Protein AF-0000000072137523 (afdb_homodimer)

Secondary structure (DSSP, 8-state):
---HHHHHHHHH---HHHHTGGGGS-HHHHH-HHHHHHHHHHHHHHHHT-S-HHHHHHTTTS-HHHHHHHHHHHHHHHTTS--HHHHHH----HHHHHTTS---HHHHHHHHHHHHHHHHT-TTS-HHHHHHHHHHHHHHHHHHHHHHHHHTT-/---HHHHHHHHH---HHHHTGGGGS-HHHHH-HHHHHHHHHHHHHHHHT-S-HHHHHHTTTS-HHHHHHHHHHHHHHHTTS--HHHHHH----HHHHHTTS---HHHHHHHHHHHHHHHHT-TTS-HHHHHHHHHHHHHHHHHHHHHHHHHTT-

Nearest PDB structures (foldseek):
  4c0n-assembly1_A  TM=9.980E-01  e=1.528E-17  Arabidopsis thaliana
  2qrw-assembly7_J  TM=9.198E-01  e=1.183E-05  Mycobacterium tuberculosis
  1ngk-assembly1_B  TM=9.144E-01  e=2.677E-05  Mycobacterium tuberculosis
  4uur-assembly2_B  TM=8.836E-01  e=4.338E-04  Pseudoalteromonas haloplanktis
  2xyk-assembly1_A  TM=8.486E-01  e=9.815E-04  Agrobacterium tumefaciens

Radius of gyration: 19.52 Å; Cα contacts (8 Å, |Δi|>4): 370; chains: 2; bounding box: 42×56×41 Å

Structure (mmCIF, N/CA/C/O backbone):
data_AF-0000000072137523-model_v1
#
loop_
_entity.id
_entity.type
_entity.pdbx_description
1 polymer 'Uncharacterized protein'
#
loop_
_atom_site.group_PDB
_atom_site.id
_atom_site.type_symbol
_atom_site.label_atom_id
_atom_site.label_alt_id
_atom_site.label_comp_id
_atom_site.label_asym_id
_atom_site.label_entity_id
_atom_site.label_seq_id
_atom_site.pdbx_PDB_ins_code
_atom_site.Cartn_x
_atom_site.Cartn_y
_atom_site.Cartn_z
_atom_site.occupancy
_atom_site.B_iso_or_equiv
_atom_site.auth_seq_id
_atom_site.auth_comp_id
_atom_site.auth_asym_id
_atom_site.auth_atom_id
_atom_site.pdbx_PDB_model_num
ATOM 1 N N . MET A 1 1 ? 11.305 10.875 -13.984 1 39.25 1 MET A N 1
ATOM 2 C CA . MET A 1 1 ? 11.391 9.453 -13.688 1 39.25 1 MET A CA 1
ATOM 3 C C . MET A 1 1 ? 10.07 8.75 -14 1 39.25 1 MET A C 1
ATOM 5 O O . MET A 1 1 ? 9 9.25 -13.641 1 39.25 1 MET A O 1
ATOM 9 N N . GLN A 1 2 ? 10.07 7.922 -14.875 1 52.28 2 GLN A N 1
ATOM 10 C CA . GLN A 1 2 ? 8.859 7.293 -15.398 1 52.28 2 GLN A CA 1
ATOM 11 C C . GLN A 1 2 ? 8.055 6.645 -14.273 1 52.28 2 GLN A C 1
ATOM 13 O O . GLN A 1 2 ? 8.617 6.016 -13.375 1 52.28 2 GLN A O 1
ATOM 18 N N . ASN A 1 3 ? 6.738 6.949 -14.07 1 82.81 3 ASN A N 1
ATOM 19 C CA . ASN A 1 3 ? 5.609 6.609 -13.211 1 82.81 3 ASN A CA 1
ATOM 20 C C . ASN A 1 3 ? 5.418 5.102 -13.102 1 82.81 3 ASN A C 1
ATOM 22 O O . ASN A 1 3 ? 5.375 4.402 -14.117 1 82.81 3 ASN A O 1
ATOM 26 N N . LEU A 1 4 ? 6.117 4.453 -12.055 1 90.38 4 LEU A N 1
ATOM 27 C CA . LEU A 1 4 ? 5.953 3.031 -11.781 1 90.38 4 LEU A CA 1
ATOM 28 C C . LEU A 1 4 ? 4.648 2.508 -12.367 1 90.38 4 LEU A C 1
ATOM 30 O O . LEU A 1 4 ? 4.625 1.444 -12.992 1 90.38 4 LEU A O 1
ATOM 34 N N . GLN A 1 5 ? 3.711 3.328 -12.383 1 92.44 5 GLN A N 1
ATOM 35 C CA . GLN A 1 5 ? 2.391 2.947 -12.875 1 92.44 5 GLN A CA 1
ATOM 36 C C . GLN A 1 5 ? 2.381 2.854 -14.398 1 92.44 5 GLN A C 1
ATOM 38 O O . GLN A 1 5 ? 1.778 1.939 -14.969 1 92.44 5 GLN A O 1
ATOM 43 N N . GLN A 1 6 ? 2.975 3.773 -15.008 1 93.56 6 GLN A N 1
ATOM 44 C CA . GLN A 1 6 ? 3.029 3.783 -16.469 1 93.56 6 GLN A CA 1
ATOM 45 C C . GLN A 1 6 ? 3.834 2.602 -17 1 93.56 6 GLN A C 1
ATOM 47 O O . GLN A 1 6 ? 3.445 1.971 -17.984 1 93.56 6 GLN A O 1
ATOM 52 N N . LYS A 1 7 ? 4.914 2.279 -16.359 1 94.88 7 LYS A N 1
ATOM 53 C CA . LYS A 1 7 ? 5.727 1.127 -16.75 1 94.88 7 LYS A CA 1
ATOM 54 C C . LYS A 1 7 ? 4.953 -0.176 -16.562 1 94.88 7 LYS A C 1
ATOM 56 O O . LYS A 1 7 ? 5.008 -1.064 -17.406 1 94.88 7 LYS A O 1
ATOM 61 N N . ALA A 1 8 ? 4.305 -0.201 -15.438 1 96.94 8 ALA A N 1
ATOM 62 C CA . ALA A 1 8 ? 3.498 -1.387 -15.164 1 96.94 8 ALA A CA 1
ATOM 63 C C . ALA A 1 8 ? 2.461 -1.611 -16.266 1 96.94 8 ALA A C 1
ATOM 65 O O . ALA A 1 8 ? 2.271 -2.738 -16.719 1 96.94 8 ALA A O 1
ATOM 66 N N . SER A 1 9 ? 1.796 -0.53 -16.703 1 97.25 9 SER A N 1
ATOM 67 C CA . SER A 1 9 ? 0.802 -0.63 -17.766 1 97.25 9 SER A CA 1
ATOM 68 C C . SER A 1 9 ? 1.444 -1.046 -19.078 1 97.25 9 SER A C 1
ATOM 70 O O . SER A 1 9 ? 0.915 -1.903 -19.797 1 97.25 9 SER A O 1
ATOM 72 N N . GLU A 1 10 ? 2.545 -0.504 -19.344 1 97.25 10 GLU A N 1
ATOM 73 C CA . GLU A 1 10 ? 3.25 -0.796 -20.594 1 97.25 10 GLU A CA 1
ATOM 74 C C . GLU A 1 10 ? 3.703 -2.252 -20.641 1 97.25 10 GLU A C 1
ATOM 76 O O . GLU A 1 10 ? 3.457 -2.953 -21.625 1 97.25 10 GLU A O 1
ATOM 81 N N . TRP A 1 11 ? 4.238 -2.734 -19.641 1 97.81 11 TRP A N 1
ATOM 82 C CA . TRP A 1 11 ? 4.84 -4.062 -19.625 1 97.81 11 TRP A CA 1
ATOM 83 C C . TRP A 1 11 ? 3.768 -5.145 -19.5 1 97.81 11 TRP A C 1
ATOM 85 O O . TRP A 1 11 ? 3.918 -6.242 -20.047 1 97.81 11 TRP A O 1
ATOM 95 N N . SER A 1 12 ? 2.758 -4.82 -18.766 1 98.12 12 SER A N 1
ATOM 96 C CA . SER A 1 12 ? 1.705 -5.809 -18.562 1 98.12 12 SER A CA 1
ATOM 97 C C . SER A 1 12 ? 0.727 -5.828 -19.734 1 98.12 12 SER A C 1
ATOM 99 O O . SER A 1 12 ? -0.017 -6.797 -19.906 1 98.12 12 SER A O 1
ATOM 101 N N . GLY A 1 13 ? 0.592 -4.676 -20.422 1 97.94 13 GLY A N 1
ATOM 102 C CA . GLY A 1 13 ? -0.428 -4.5 -21.438 1 97.94 13 GLY A CA 1
ATOM 103 C C . GLY A 1 13 ? -1.803 -4.211 -20.859 1 97.94 13 GLY A C 1
ATOM 104 O O . GLY A 1 13 ? -2.807 -4.293 -21.578 1 97.94 13 GLY A O 1
ATOM 105 N N . ILE A 1 14 ? -1.885 -3.98 -19.594 1 98.12 14 ILE A N 1
ATOM 106 C CA . ILE A 1 14 ? -3.139 -3.695 -18.906 1 98.12 14 ILE A CA 1
ATOM 107 C C . ILE A 1 14 ? -3.201 -2.215 -18.547 1 98.12 14 ILE A C 1
ATOM 109 O O . ILE A 1 14 ? -2.336 -1.71 -17.828 1 98.12 14 ILE A O 1
ATOM 113 N N . ASN A 1 15 ? -4.188 -1.497 -19 1 96.19 15 ASN A N 1
ATOM 114 C CA . ASN A 1 15 ? -4.301 -0.104 -18.594 1 96.19 15 ASN A CA 1
ATOM 115 C C . ASN A 1 15 ? -4.773 0.012 -17.141 1 96.19 15 ASN A C 1
ATOM 117 O O . ASN A 1 15 ? -5.32 -0.942 -16.578 1 96.19 15 ASN A O 1
ATOM 121 N N . THR A 1 16 ? -4.598 1.108 -16.609 1 93.56 16 THR A N 1
ATOM 122 C CA . THR A 1 16 ? -4.848 1.316 -15.18 1 93.56 16 THR A CA 1
ATOM 123 C C . THR A 1 16 ? -6.316 1.064 -14.852 1 93.56 16 THR A C 1
ATOM 125 O O . THR A 1 16 ? -6.629 0.463 -13.82 1 93.56 16 THR A O 1
ATOM 128 N N . ASN A 1 17 ? -7.211 1.538 -15.68 1 95 17 ASN A N 1
ATOM 129 C CA . ASN A 1 17 ? -8.633 1.334 -15.43 1 95 17 ASN A CA 1
ATOM 130 C C . ASN A 1 17 ? -8.977 -0.148 -15.305 1 95 17 ASN A C 1
ATOM 132 O O . ASN A 1 17 ? -9.734 -0.546 -14.422 1 95 17 ASN A O 1
ATOM 136 N N . ASP A 1 18 ? -8.438 -0.931 -16.203 1 97.12 18 ASP A N 1
ATOM 137 C CA . ASP A 1 18 ? -8.688 -2.369 -16.172 1 97.12 18 ASP A CA 1
ATOM 138 C C . ASP A 1 18 ? -8.008 -3.01 -14.961 1 97.12 18 ASP A C 1
ATOM 140 O O . ASP A 1 18 ? -8.562 -3.914 -14.336 1 97.12 18 ASP A O 1
ATOM 144 N N . ALA A 1 19 ? -6.801 -2.559 -14.656 1 97.38 19 ALA A N 1
ATOM 145 C CA . ALA A 1 19 ? -6.051 -3.102 -13.523 1 97.38 19 ALA A CA 1
ATOM 146 C C . ALA A 1 19 ? -6.816 -2.916 -12.219 1 97.38 19 ALA A C 1
ATOM 148 O O . ALA A 1 19 ? -6.754 -3.771 -11.328 1 97.38 19 ALA A O 1
ATOM 149 N N . PHE A 1 20 ? -7.594 -1.839 -12.125 1 96.56 20 PHE A N 1
ATOM 150 C CA . PHE A 1 20 ? -8.219 -1.521 -10.852 1 96.56 20 PHE A CA 1
ATOM 151 C C . PHE A 1 20 ? -9.734 -1.661 -10.938 1 96.56 20 PHE A C 1
ATOM 153 O O . PHE A 1 20 ? -10.461 -1.143 -10.094 1 96.56 20 PHE A O 1
ATOM 160 N N . SER A 1 21 ? -10.172 -2.389 -11.984 1 96.62 21 SER A N 1
ATOM 161 C CA . SER A 1 21 ? -11.594 -2.703 -12.094 1 96.62 21 SER A CA 1
ATOM 162 C C . SER A 1 21 ? -12.062 -3.578 -10.938 1 96.62 21 SER A C 1
ATOM 164 O O . SER A 1 21 ? -13.266 -3.719 -10.703 1 96.62 21 SER A O 1
ATOM 166 N N . ILE A 1 22 ? -11.141 -4.195 -10.141 1 96 22 ILE A N 1
ATOM 167 C CA . ILE A 1 22 ? -11.461 -4.988 -8.953 1 96 22 ILE A CA 1
ATOM 168 C C . ILE A 1 22 ? -12.148 -4.109 -7.914 1 96 22 ILE A C 1
ATOM 170 O O . ILE A 1 22 ? -12.812 -4.613 -7.008 1 96 22 ILE A O 1
ATOM 174 N N . ASP A 1 23 ? -11.992 -2.828 -8.016 1 94.19 23 ASP A N 1
ATOM 175 C CA . ASP A 1 23 ? -12.555 -1.907 -7.031 1 94.19 23 ASP A CA 1
ATOM 176 C C . ASP A 1 23 ? -14.023 -1.607 -7.336 1 94.19 23 ASP A C 1
ATOM 178 O O . ASP A 1 23 ? -14.727 -1.034 -6.504 1 94.19 23 ASP A O 1
ATOM 182 N N . GLN A 1 24 ? -14.5 -1.978 -8.5 1 93.88 24 GLN A N 1
ATOM 183 C CA . GLN A 1 24 ? -15.867 -1.666 -8.914 1 93.88 24 GLN A CA 1
ATOM 184 C C . GLN A 1 24 ? -16.875 -2.572 -8.219 1 93.88 24 GLN A C 1
ATOM 186 O O . GLN A 1 24 ? -18.078 -2.273 -8.195 1 93.88 24 GLN A O 1
ATOM 191 N N . THR A 1 25 ? -16.422 -3.752 -7.773 1 94.31 25 THR A N 1
ATOM 192 C CA . THR A 1 25 ? -17.234 -4.711 -7.039 1 94.31 25 THR A CA 1
ATOM 193 C C . THR A 1 25 ? -16.5 -5.234 -5.816 1 94.31 25 THR A C 1
ATOM 195 O O . THR A 1 25 ? -15.281 -5.453 -5.867 1 94.31 25 THR A O 1
ATOM 198 N N . ASN A 1 26 ? -17.203 -5.398 -4.691 1 96.25 26 ASN A N 1
ATOM 199 C CA . ASN A 1 26 ? -16.594 -6.059 -3.535 1 96.25 26 ASN A CA 1
ATOM 200 C C . ASN A 1 26 ? -16.422 -7.555 -3.775 1 96.25 26 ASN A C 1
ATOM 202 O O . ASN A 1 26 ? -17.328 -8.344 -3.5 1 96.25 26 ASN A O 1
ATOM 206 N N . LEU A 1 27 ? -15.328 -7.957 -4.25 1 98.12 27 LEU A N 1
ATOM 207 C CA . LEU A 1 27 ? -15.078 -9.344 -4.633 1 98.12 27 LEU A CA 1
ATOM 208 C C . LEU A 1 27 ? -15.055 -10.25 -3.404 1 98.12 27 LEU A C 1
ATOM 210 O O . LEU A 1 27 ? -15.367 -11.438 -3.498 1 98.12 27 LEU A O 1
ATOM 214 N N . PHE A 1 28 ? -14.633 -9.625 -2.314 1 98.19 28 PHE A N 1
ATOM 215 C CA . PHE A 1 28 ? -14.68 -10.414 -1.089 1 98.19 28 PHE A CA 1
ATOM 216 C C . PHE A 1 28 ? -16.109 -10.859 -0.779 1 98.19 28 PHE A C 1
ATOM 218 O O . PHE A 1 28 ? -16.344 -12.016 -0.44 1 98.19 28 PHE A O 1
ATOM 225 N N . ASN A 1 29 ? -16.984 -9.914 -0.811 1 98.06 29 ASN A N 1
ATOM 226 C CA . ASN A 1 29 ? -18.375 -10.25 -0.564 1 98.06 29 ASN A CA 1
ATOM 227 C C . ASN A 1 29 ? -18.906 -11.25 -1.596 1 98.06 29 ASN A C 1
ATOM 229 O O . ASN A 1 29 ? -19.672 -12.156 -1.259 1 98.06 29 ASN A O 1
ATOM 233 N N . LYS A 1 30 ? -18.484 -11.109 -2.799 1 98.31 30 LYS A N 1
ATOM 234 C CA . LYS A 1 30 ? -18.984 -11.922 -3.904 1 98.31 30 LYS A CA 1
ATOM 235 C C . LYS A 1 30 ? -18.438 -13.352 -3.814 1 98.31 30 LYS A C 1
ATOM 237 O O . LYS A 1 30 ? -19.172 -14.312 -4.082 1 98.31 30 LYS A O 1
ATOM 242 N N . LEU A 1 31 ? -17.188 -13.516 -3.438 1 98.5 31 LEU A N 1
ATOM 243 C CA . LEU A 1 31 ? -16.5 -14.805 -3.576 1 98.5 31 LEU A CA 1
ATOM 244 C C . LEU A 1 31 ? -16.391 -15.5 -2.227 1 98.5 31 LEU A C 1
ATOM 246 O O . LEU A 1 31 ? -16.359 -16.734 -2.16 1 98.5 31 LEU A O 1
ATOM 250 N N . GLY A 1 32 ? -16.234 -14.734 -1.144 1 98.44 32 GLY A N 1
ATOM 251 C CA . GLY A 1 32 ? -16.125 -15.297 0.194 1 98.44 32 GLY A CA 1
ATOM 252 C C . GLY A 1 32 ? -14.695 -15.609 0.589 1 98.44 32 GLY A C 1
ATOM 253 O O . GLY A 1 32 ? -13.859 -15.898 -0.268 1 98.44 32 GLY A O 1
ATOM 254 N N . LEU A 1 33 ? -14.469 -15.648 1.895 1 98.62 33 LEU A N 1
ATOM 255 C CA . LEU A 1 33 ? -13.141 -15.836 2.473 1 98.62 33 LEU A CA 1
ATOM 256 C C . LEU A 1 33 ? -12.523 -17.141 1.995 1 98.62 33 LEU A C 1
ATOM 258 O O . LEU A 1 33 ? -11.352 -17.172 1.604 1 98.62 33 LEU A O 1
ATOM 262 N N . GLN A 1 34 ? -13.234 -18.203 2.033 1 98.81 34 GLN A N 1
ATOM 263 C CA . GLN A 1 34 ? -12.711 -19.531 1.713 1 98.81 34 GLN A CA 1
ATOM 264 C C . GLN A 1 34 ? -12.172 -19.578 0.286 1 98.81 34 GLN A C 1
ATOM 266 O O . GLN A 1 34 ? -11.188 -20.266 0.012 1 98.81 34 GLN A O 1
ATOM 271 N N . THR A 1 35 ? -12.789 -18.844 -0.633 1 98.88 35 THR A N 1
ATOM 272 C CA . THR A 1 35 ? -12.336 -18.812 -2.02 1 98.88 35 THR A CA 1
ATOM 273 C C . THR A 1 35 ? -10.93 -18.219 -2.115 1 98.88 35 THR A C 1
ATOM 275 O O . THR A 1 35 ? -10.094 -18.719 -2.863 1 98.88 35 THR A O 1
ATOM 278 N N . PHE A 1 36 ? -10.672 -17.203 -1.36 1 98.88 36 PHE A N 1
ATOM 279 C CA . PHE A 1 36 ? -9.352 -16.578 -1.365 1 98.88 36 PHE A CA 1
ATOM 280 C C . PHE A 1 36 ? -8.312 -17.516 -0.756 1 98.88 36 PHE A C 1
ATOM 282 O O . PHE A 1 36 ? -7.176 -17.578 -1.23 1 98.88 36 PHE A O 1
ATOM 289 N N . ILE A 1 37 ? -8.688 -18.203 0.288 1 98.88 37 ILE A N 1
ATOM 290 C CA . ILE A 1 37 ? -7.797 -19.188 0.901 1 98.88 37 ILE A CA 1
ATOM 291 C C . ILE A 1 37 ? -7.465 -20.281 -0.106 1 98.88 37 ILE A C 1
ATOM 293 O O . ILE A 1 37 ? -6.297 -20.625 -0.292 1 98.88 37 ILE A O 1
ATOM 297 N N . ASN A 1 38 ? -8.484 -20.766 -0.781 1 98.88 38 ASN A N 1
ATOM 298 C CA . ASN A 1 38 ? -8.281 -21.812 -1.769 1 98.88 38 ASN A CA 1
ATOM 299 C C . ASN A 1 38 ? -7.383 -21.344 -2.912 1 98.88 38 ASN A C 1
ATOM 301 O O . ASN A 1 38 ? -6.492 -22.078 -3.346 1 98.88 38 ASN A O 1
ATOM 305 N N . LEU A 1 39 ? -7.637 -20.172 -3.402 1 98.94 39 LEU A N 1
ATOM 306 C CA . LEU A 1 39 ? -6.836 -19.625 -4.496 1 98.94 39 LEU A CA 1
ATOM 307 C C . LEU A 1 39 ? -5.371 -19.531 -4.098 1 98.94 39 LEU A C 1
ATOM 309 O O . LEU A 1 39 ? -4.488 -19.984 -4.832 1 98.94 39 LEU A O 1
ATOM 313 N N . SER A 1 40 ? -5.129 -18.938 -2.953 1 98.94 40 SER A N 1
ATOM 314 C CA . SER A 1 40 ? -3.758 -18.75 -2.488 1 98.94 40 SER A CA 1
ATOM 315 C C . SER A 1 40 ? -3.072 -20.078 -2.223 1 98.94 40 SER A C 1
ATOM 317 O O . SER A 1 40 ? -1.892 -20.25 -2.531 1 98.94 40 SER A O 1
ATOM 319 N N . THR A 1 41 ? -3.793 -21.016 -1.672 1 98.88 41 THR A N 1
ATOM 320 C CA . THR A 1 41 ? -3.252 -22.344 -1.43 1 98.88 41 THR A CA 1
ATOM 321 C C . THR A 1 41 ? -2.881 -23.031 -2.744 1 98.88 41 THR A C 1
ATOM 323 O O . THR A 1 41 ? -1.788 -23.578 -2.875 1 98.88 41 THR A O 1
ATOM 326 N N . ASN A 1 42 ? -3.828 -22.953 -3.682 1 98.81 42 ASN A N 1
ATOM 327 C CA . ASN A 1 42 ? -3.566 -23.531 -4.996 1 98.81 42 ASN A CA 1
ATOM 328 C C . ASN A 1 42 ? -2.338 -22.906 -5.648 1 98.81 42 ASN A C 1
ATOM 330 O O . ASN A 1 42 ? -1.493 -23.609 -6.199 1 98.81 42 ASN A O 1
ATOM 334 N N . PHE A 1 43 ? -2.266 -21.641 -5.582 1 98.94 43 PHE A N 1
ATOM 335 C CA . PHE A 1 43 ? -1.143 -20.906 -6.148 1 98.94 43 PHE A CA 1
ATOM 336 C C . PHE A 1 43 ? 0.172 -21.359 -5.523 1 98.94 43 PHE A C 1
ATOM 338 O O . PHE A 1 43 ? 1.113 -21.719 -6.238 1 98.94 43 PHE A O 1
ATOM 345 N N . TYR A 1 44 ? 0.228 -21.453 -4.203 1 98.75 44 TYR A N 1
ATOM 346 C CA . TYR A 1 44 ? 1.507 -21.703 -3.553 1 98.75 44 TYR A CA 1
ATOM 347 C C . TYR A 1 44 ? 1.863 -23.188 -3.623 1 98.75 44 TYR A C 1
ATOM 349 O O . TYR A 1 44 ? 3.039 -23.562 -3.562 1 98.75 44 TYR A O 1
ATOM 357 N N . ASN A 1 45 ? 0.875 -24.062 -3.758 1 98.69 45 ASN A N 1
ATOM 358 C CA . ASN A 1 45 ? 1.199 -25.453 -4.098 1 98.69 45 ASN A CA 1
ATOM 359 C C . ASN A 1 45 ? 2.008 -25.531 -5.391 1 98.69 45 ASN A C 1
ATOM 361 O O . ASN A 1 45 ? 2.998 -26.266 -5.461 1 98.69 45 ASN A O 1
ATOM 365 N N . ARG A 1 46 ? 1.622 -24.766 -6.352 1 98.56 46 ARG A N 1
ATOM 366 C CA . ARG A 1 46 ? 2.311 -24.734 -7.637 1 98.56 46 ARG A CA 1
ATOM 367 C C . ARG A 1 46 ? 3.688 -24.094 -7.516 1 98.56 46 ARG A C 1
ATOM 369 O O . ARG A 1 46 ? 4.656 -24.578 -8.109 1 98.56 46 ARG A O 1
ATOM 376 N N . VAL A 1 47 ? 3.787 -23.031 -6.746 1 98.5 47 VAL A N 1
ATOM 377 C CA . VAL A 1 47 ? 5.039 -22.312 -6.555 1 98.5 47 VAL A CA 1
ATOM 378 C C . VAL A 1 47 ? 6.074 -23.234 -5.902 1 98.5 47 VAL A C 1
ATOM 380 O O . VAL A 1 47 ? 7.195 -23.359 -6.398 1 98.5 47 VAL A O 1
ATOM 383 N N . TYR A 1 48 ? 5.695 -23.906 -4.879 1 97.88 48 TYR A N 1
ATOM 384 C CA . TYR A 1 48 ? 6.637 -24.703 -4.113 1 97.88 48 TYR A CA 1
ATOM 385 C C . TYR A 1 48 ? 6.918 -26.031 -4.816 1 97.88 48 TYR A C 1
ATOM 387 O O . TYR A 1 48 ? 7.895 -26.719 -4.496 1 97.88 48 TYR A O 1
ATOM 395 N N . ASP A 1 49 ? 6.105 -26.375 -5.836 1 97.62 49 ASP A N 1
ATOM 396 C CA . ASP A 1 49 ? 6.312 -27.594 -6.613 1 97.62 49 ASP A CA 1
ATOM 397 C C . ASP A 1 49 ? 6.918 -27.281 -7.977 1 97.62 49 ASP A C 1
ATOM 399 O O . ASP A 1 49 ? 7.066 -28.172 -8.82 1 97.62 49 ASP A O 1
ATOM 403 N N . ASP A 1 50 ? 7.195 -26.047 -8.195 1 98.19 50 ASP A N 1
ATOM 404 C CA . ASP A 1 50 ? 7.664 -25.641 -9.516 1 98.19 50 ASP A CA 1
ATOM 405 C C . ASP A 1 50 ? 8.945 -26.391 -9.898 1 98.19 50 ASP A C 1
ATOM 407 O O . ASP A 1 50 ? 9.82 -26.594 -9.055 1 98.19 50 ASP A O 1
ATOM 411 N N . GLU A 1 51 ? 9.094 -26.703 -11.18 1 97.44 51 GLU A N 1
ATOM 412 C CA . GLU A 1 51 ? 10.25 -27.453 -11.672 1 97.44 51 GLU A CA 1
ATOM 413 C C . GLU A 1 51 ? 11.477 -26.547 -11.805 1 97.44 51 GLU A C 1
ATOM 415 O O . GLU A 1 51 ? 12.609 -27.031 -11.852 1 97.44 51 GLU A O 1
ATOM 420 N N . GLU A 1 52 ? 11.141 -25.281 -11.906 1 97.94 52 GLU A N 1
ATOM 421 C CA . GLU A 1 52 ? 12.242 -24.328 -12.047 1 97.94 52 GLU A CA 1
ATOM 422 C C . GLU A 1 52 ? 12.836 -23.969 -10.688 1 97.94 52 GLU A C 1
ATOM 424 O O . GLU A 1 52 ? 12.25 -23.172 -9.945 1 97.94 52 GLU A O 1
ATOM 429 N N . GLU A 1 53 ? 14.078 -24.422 -10.461 1 97.06 53 GLU A N 1
ATOM 430 C CA . GLU A 1 53 ? 14.727 -24.219 -9.164 1 97.06 53 GLU A CA 1
ATOM 431 C C . GLU A 1 53 ? 14.953 -22.734 -8.875 1 97.06 53 GLU A C 1
ATOM 433 O O . GLU A 1 53 ? 14.805 -22.297 -7.734 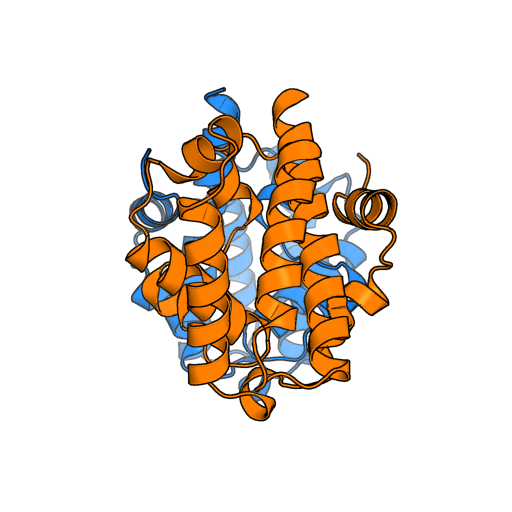1 97.06 53 GLU A O 1
ATOM 438 N N . TRP A 1 54 ? 15.359 -22.031 -9.953 1 97.44 54 TRP A N 1
ATOM 439 C CA . TRP A 1 54 ? 15.609 -20.594 -9.773 1 97.44 54 TRP A CA 1
ATOM 440 C C . TRP A 1 54 ? 14.367 -19.891 -9.25 1 97.44 54 TRP A C 1
ATOM 442 O O . TRP A 1 54 ? 14.469 -18.953 -8.445 1 97.44 54 TRP A O 1
ATOM 452 N N . PHE A 1 55 ? 13.25 -20.266 -9.617 1 98.19 55 PHE A N 1
ATOM 453 C CA . PHE A 1 55 ? 12.008 -19.641 -9.188 1 98.19 55 PHE A CA 1
ATOM 454 C C . PHE A 1 55 ? 11.648 -20.062 -7.77 1 98.19 55 PHE A C 1
ATOM 456 O O . PHE A 1 55 ? 11.289 -19.234 -6.938 1 98.19 55 PHE A O 1
ATOM 463 N N . ARG A 1 56 ? 11.734 -21.375 -7.434 1 97.38 56 ARG A N 1
ATOM 464 C CA . ARG A 1 56 ? 11.445 -21.875 -6.094 1 97.38 56 ARG A CA 1
ATOM 465 C C . ARG A 1 56 ? 12.352 -21.203 -5.059 1 97.38 56 ARG A C 1
ATOM 467 O O . ARG A 1 56 ? 11.93 -20.969 -3.924 1 97.38 56 ARG A O 1
ATOM 474 N N . SER A 1 57 ? 13.539 -20.906 -5.473 1 96.94 57 SER A N 1
ATOM 475 C CA . SER A 1 57 ? 14.539 -20.359 -4.555 1 96.94 57 SER A CA 1
ATOM 476 C C . SER A 1 57 ? 14.133 -18.984 -4.047 1 96.94 57 SER A C 1
ATOM 478 O O . SER A 1 57 ? 14.531 -18.578 -2.953 1 96.94 57 SER A O 1
ATOM 480 N N . ILE A 1 58 ? 13.344 -18.234 -4.832 1 96.69 58 ILE A N 1
ATOM 481 C CA . ILE A 1 58 ? 12.852 -16.922 -4.414 1 96.69 58 ILE A CA 1
ATOM 482 C C . ILE A 1 58 ? 12.008 -17.078 -3.148 1 96.69 58 ILE A C 1
ATOM 484 O O . ILE A 1 58 ? 12.008 -16.188 -2.291 1 96.69 58 ILE A O 1
ATOM 488 N N . PHE A 1 59 ? 11.391 -18.219 -2.975 1 96.69 59 PHE A N 1
ATOM 489 C CA . PHE A 1 59 ? 10.43 -18.438 -1.898 1 96.69 59 PHE A CA 1
ATOM 490 C C . PHE A 1 59 ? 11.023 -19.344 -0.816 1 96.69 59 PHE A C 1
ATOM 492 O O . PHE A 1 59 ? 10.352 -19.672 0.157 1 96.69 59 PHE A O 1
ATOM 499 N N . ALA A 1 60 ? 12.266 -19.719 -0.915 1 93.12 60 ALA A N 1
ATOM 500 C CA . ALA A 1 60 ? 12.898 -20.734 -0.088 1 93.12 60 ALA A CA 1
ATOM 501 C C . ALA A 1 60 ? 12.984 -20.297 1.369 1 93.12 60 ALA A C 1
ATOM 503 O O . ALA A 1 60 ? 12.93 -21.125 2.283 1 93.12 60 ALA A O 1
ATOM 504 N N . SER A 1 61 ? 13.047 -19.031 1.59 1 90.75 61 SER A N 1
ATOM 505 C CA . SER A 1 61 ? 13.227 -18.531 2.949 1 90.75 61 SER A CA 1
ATOM 506 C C . SER A 1 61 ? 11.883 -18.328 3.643 1 90.75 61 SER A C 1
ATOM 508 O O . SER A 1 61 ? 11.836 -18 4.828 1 90.75 61 SER A O 1
ATOM 510 N N . SER A 1 62 ? 10.812 -18.562 2.943 1 92.12 62 SER A N 1
ATOM 511 C CA . SER A 1 62 ? 9.484 -18.375 3.508 1 92.12 62 SER A CA 1
ATOM 512 C C . SER A 1 62 ? 8.805 -19.703 3.805 1 92.12 62 SER A C 1
ATOM 514 O O . SER A 1 62 ? 8.891 -20.641 3.006 1 92.12 62 SER A O 1
ATOM 516 N N . GLU A 1 63 ? 8.164 -19.734 4.961 1 96.12 63 GLU A N 1
ATOM 517 C CA . GLU A 1 63 ? 7.297 -20.875 5.234 1 96.12 63 GLU A CA 1
ATOM 518 C C . GLU A 1 63 ? 6.039 -20.828 4.371 1 96.12 63 GLU A C 1
ATOM 520 O O . GLU A 1 63 ? 5.355 -19.812 4.305 1 96.12 63 GLU A O 1
ATOM 525 N N . LYS A 1 64 ? 5.695 -21.922 3.754 1 97.88 64 LYS A N 1
ATOM 526 C CA . LYS A 1 64 ? 4.609 -21.984 2.781 1 97.88 64 LYS A CA 1
ATOM 527 C C . LYS A 1 64 ? 3.291 -21.531 3.396 1 97.88 64 LYS A C 1
ATOM 529 O O . LYS A 1 64 ? 2.57 -20.719 2.799 1 97.88 64 LYS A O 1
ATOM 534 N N . GLU A 1 65 ? 2.969 -22 4.617 1 98.12 65 GLU A N 1
ATOM 535 C CA . GLU A 1 65 ? 1.706 -21.656 5.262 1 98.12 65 GLU A CA 1
ATOM 536 C C . GLU A 1 65 ? 1.624 -20.156 5.535 1 98.12 65 GLU A C 1
ATOM 538 O O . GLU A 1 65 ? 0.555 -19.547 5.414 1 98.12 65 GLU A O 1
ATOM 543 N N . ASN A 1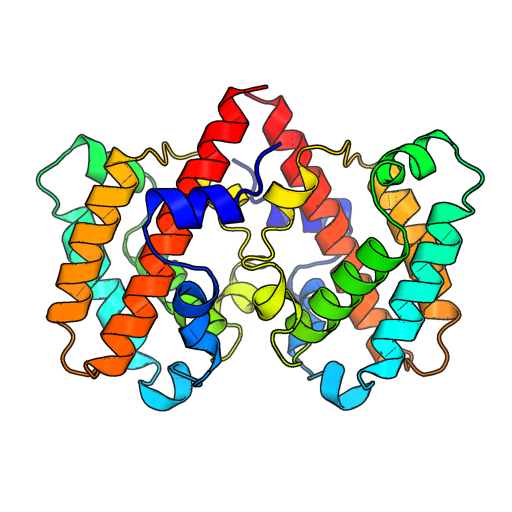 66 ? 2.762 -19.562 5.906 1 97.56 66 ASN A N 1
ATOM 544 C CA . ASN A 1 66 ? 2.797 -18.125 6.105 1 97.56 66 ASN A CA 1
ATOM 545 C C . ASN A 1 66 ? 2.588 -17.375 4.793 1 97.56 66 ASN A C 1
ATOM 547 O O . ASN A 1 66 ? 1.888 -16.359 4.754 1 97.56 66 ASN A O 1
ATOM 551 N N . ALA A 1 67 ? 3.227 -17.875 3.74 1 97.75 67 ALA A N 1
ATOM 552 C CA . ALA A 1 67 ? 3.074 -17.25 2.43 1 97.75 67 ALA A CA 1
ATOM 553 C C . ALA A 1 67 ? 1.62 -17.281 1.968 1 97.75 67 ALA A C 1
ATOM 555 O O . ALA A 1 67 ? 1.101 -16.297 1.441 1 97.75 67 ALA A O 1
ATOM 556 N N . ILE A 1 68 ? 0.982 -18.391 2.191 1 98.75 68 ILE A N 1
ATOM 557 C CA . ILE A 1 68 ? -0.425 -18.562 1.844 1 98.75 68 ILE A CA 1
ATOM 558 C C . ILE A 1 68 ? -1.272 -17.562 2.627 1 98.75 68 ILE A C 1
ATOM 560 O O . ILE A 1 68 ? -2.094 -16.844 2.047 1 98.75 68 ILE A O 1
ATOM 564 N N . GLN A 1 69 ? -1.058 -17.484 3.908 1 98.62 69 GLN A N 1
ATOM 565 C CA . GLN A 1 69 ? -1.828 -16.594 4.762 1 98.62 69 GLN A CA 1
ATOM 566 C C . GLN A 1 69 ? -1.601 -15.133 4.371 1 98.62 69 GLN A C 1
ATOM 568 O O . GLN A 1 69 ? -2.551 -14.352 4.277 1 98.62 69 GLN A O 1
ATOM 573 N N . ASN A 1 70 ? -0.306 -14.773 4.168 1 98.06 70 ASN A N 1
ATOM 574 C CA . ASN A 1 70 ? 0.004 -13.414 3.734 1 98.06 70 ASN A CA 1
ATOM 575 C C . ASN A 1 70 ? -0.77 -13.039 2.475 1 98.06 70 ASN A C 1
ATOM 577 O O . ASN A 1 70 ? -1.356 -11.961 2.4 1 98.06 70 ASN A O 1
ATOM 581 N N . GLN A 1 71 ? -0.795 -13.922 1.561 1 98.69 71 GLN A N 1
ATOM 582 C CA . GLN A 1 71 ? -1.394 -13.602 0.269 1 98.69 71 GLN A CA 1
ATOM 583 C C . GLN A 1 71 ? -2.912 -13.492 0.376 1 98.69 71 GLN A C 1
ATOM 585 O O . GLN A 1 71 ? -3.508 -12.523 -0.093 1 98.69 71 GLN A O 1
ATOM 590 N N . TYR A 1 72 ? -3.611 -14.477 0.986 1 98.88 72 TYR A N 1
ATOM 591 C CA . TYR A 1 72 ? -5.066 -14.398 0.968 1 98.88 72 TYR A CA 1
ATOM 592 C C . TYR A 1 72 ? -5.562 -13.25 1.84 1 98.88 72 TYR A C 1
ATOM 594 O O . TYR A 1 72 ? -6.594 -12.641 1.549 1 98.88 72 TYR A O 1
ATOM 602 N N . GLU A 1 73 ? -4.816 -12.922 2.914 1 98.56 73 GLU A N 1
ATOM 603 C CA . GLU A 1 73 ? -5.219 -11.781 3.729 1 98.56 73 GLU A CA 1
ATOM 604 C C . GLU A 1 73 ? -5.07 -10.469 2.957 1 98.56 73 GLU A C 1
ATOM 606 O O . GLU A 1 73 ? -5.898 -9.562 3.09 1 98.56 73 GLU A O 1
ATOM 611 N N . PHE A 1 74 ? -3.98 -10.383 2.189 1 98.56 74 PHE A N 1
ATOM 612 C CA . PHE A 1 74 ? -3.818 -9.203 1.34 1 98.56 74 PHE A CA 1
ATOM 613 C C . PHE A 1 74 ? -4.934 -9.133 0.303 1 98.56 74 PHE A C 1
ATOM 615 O O . PHE A 1 74 ? -5.504 -8.062 0.078 1 98.56 74 PHE A O 1
ATOM 622 N N . PHE A 1 75 ? -5.191 -10.266 -0.327 1 98.75 75 PHE A N 1
ATOM 623 C CA . PHE A 1 75 ? -6.238 -10.289 -1.344 1 98.75 75 PHE A CA 1
ATOM 624 C C . PHE A 1 75 ? -7.578 -9.883 -0.75 1 98.75 75 PHE A C 1
ATOM 626 O O . PHE A 1 75 ? -8.289 -9.055 -1.329 1 98.75 75 PHE A O 1
ATOM 633 N N . VAL A 1 76 ? -7.938 -10.438 0.386 1 98.31 76 VAL A N 1
ATOM 634 C CA . VAL A 1 76 ? -9.195 -10.133 1.068 1 98.31 76 VAL A CA 1
ATOM 635 C C . VAL A 1 76 ? -9.281 -8.633 1.337 1 98.31 76 VAL A C 1
ATOM 637 O O . VAL A 1 76 ? -10.266 -7.988 0.977 1 98.31 76 VAL A O 1
ATOM 640 N N . GLN A 1 77 ? -8.25 -8.117 1.871 1 96.31 77 GLN A N 1
ATOM 641 C CA . GLN A 1 77 ? -8.211 -6.695 2.207 1 96.31 77 GLN A CA 1
ATOM 642 C C . GLN A 1 77 ? -8.273 -5.832 0.95 1 96.31 77 GLN A C 1
ATOM 644 O O . GLN A 1 77 ? -9.039 -4.867 0.889 1 96.31 77 GLN A O 1
ATOM 649 N N . ARG A 1 78 ? -7.559 -6.172 -0.041 1 96.75 78 ARG A N 1
ATOM 650 C CA . ARG A 1 78 ? -7.449 -5.383 -1.264 1 96.75 78 ARG A CA 1
ATOM 651 C C . ARG A 1 78 ? -8.75 -5.406 -2.051 1 96.75 78 ARG A C 1
ATOM 653 O O . ARG A 1 78 ? -9.094 -4.43 -2.727 1 96.75 78 ARG A O 1
ATOM 660 N N . MET A 1 79 ? -9.5 -6.43 -1.907 1 97.19 79 MET A N 1
ATOM 661 C CA . MET A 1 79 ? -10.641 -6.625 -2.799 1 97.19 79 MET A CA 1
ATOM 662 C C . MET A 1 79 ? -11.953 -6.457 -2.043 1 97.19 79 MET A C 1
ATOM 664 O O . MET A 1 79 ? -12.969 -7.039 -2.424 1 97.19 79 MET A O 1
ATOM 668 N N . GLY A 1 80 ? -11.891 -5.676 -0.972 1 94.19 80 GLY A N 1
ATOM 669 C CA . GLY A 1 80 ? -13.117 -5.145 -0.394 1 94.19 80 GLY A CA 1
ATOM 670 C C . GLY A 1 80 ? -13.445 -5.75 0.957 1 94.19 80 GLY A C 1
ATOM 671 O O . GLY A 1 80 ? -14.43 -5.359 1.594 1 94.19 80 GLY A O 1
ATOM 672 N N . GLY A 1 81 ? -12.609 -6.73 1.433 1 95.56 81 GLY A N 1
ATOM 673 C CA . GLY A 1 81 ? -12.859 -7.371 2.715 1 95.56 81 GLY A CA 1
ATOM 674 C C . GLY A 1 81 ? -12.242 -6.629 3.883 1 95.56 81 GLY A C 1
ATOM 675 O O . GLY A 1 81 ? -11.773 -5.5 3.729 1 95.56 81 GLY A O 1
ATOM 676 N N . PRO A 1 82 ? -12.336 -7.266 5.09 1 94.75 82 PRO A N 1
ATOM 677 C CA . PRO A 1 82 ? -11.703 -6.684 6.277 1 94.75 82 PRO A CA 1
ATOM 678 C C . PRO A 1 82 ? -10.18 -6.59 6.148 1 94.75 82 PRO A C 1
ATOM 680 O O . PRO A 1 82 ? -9.578 -7.324 5.359 1 94.75 82 PRO A O 1
ATOM 683 N N . PRO A 1 83 ? -9.609 -5.688 6.859 1 94.62 83 PRO A N 1
ATOM 684 C CA . PRO A 1 83 ? -8.172 -5.461 6.746 1 94.62 83 PRO A CA 1
ATOM 685 C C . PRO A 1 83 ? -7.348 -6.508 7.492 1 94.62 83 PRO A C 1
ATOM 687 O O . PRO A 1 83 ? -6.535 -6.164 8.359 1 94.62 83 PRO A O 1
ATOM 690 N N . LEU A 1 84 ? -7.457 -7.73 7.105 1 95.94 84 LEU A N 1
ATOM 691 C CA . LEU A 1 84 ? -6.82 -8.852 7.793 1 95.94 84 LEU A CA 1
ATOM 692 C C . LEU A 1 84 ? -5.301 -8.734 7.727 1 95.94 84 LEU A C 1
ATOM 694 O O . LEU A 1 84 ? -4.609 -9.031 8.703 1 95.94 84 LEU A O 1
ATOM 698 N N . PHE A 1 85 ? -4.77 -8.32 6.605 1 96.81 85 PHE A N 1
ATOM 699 C CA . PHE A 1 85 ? -3.322 -8.227 6.434 1 96.81 85 PHE A CA 1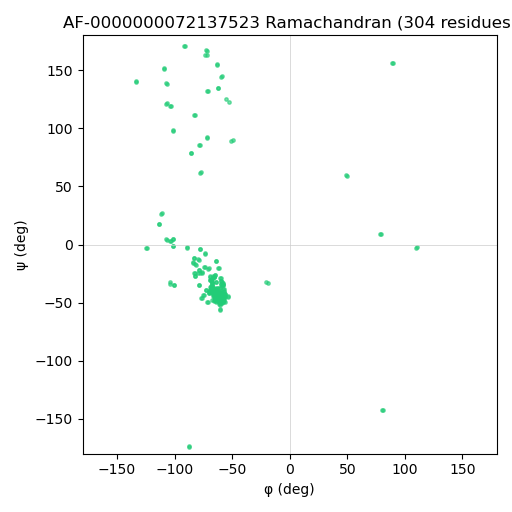
ATOM 700 C C . PHE A 1 85 ? -2.734 -7.16 7.344 1 96.81 85 PHE A C 1
ATOM 702 O O . PHE A 1 85 ? -1.806 -7.43 8.109 1 96.81 85 PHE A O 1
ATOM 709 N N . SER A 1 86 ? -3.365 -6.031 7.301 1 93.38 86 SER A N 1
ATOM 710 C CA . SER A 1 86 ? -2.855 -4.898 8.07 1 93.38 86 SER A CA 1
ATOM 711 C C . SER A 1 86 ? -2.975 -5.148 9.57 1 93.38 86 SER A C 1
ATOM 713 O O . SER A 1 86 ? -2.129 -4.703 10.352 1 93.38 86 SER A O 1
ATOM 715 N N . GLN A 1 87 ? -4.004 -5.855 9.984 1 91.38 87 GLN A N 1
ATOM 716 C CA . GLN A 1 87 ? -4.188 -6.184 11.398 1 91.38 87 GLN A CA 1
ATOM 717 C C . GLN A 1 87 ? -3.062 -7.078 11.906 1 91.38 87 GLN A C 1
ATOM 719 O O . GLN A 1 87 ? -2.623 -6.941 13.047 1 91.38 87 GLN A O 1
ATOM 724 N N . ARG A 1 88 ? -2.578 -7.871 11.039 1 93.12 88 ARG A N 1
ATOM 725 C CA . ARG A 1 88 ? -1.581 -8.836 11.477 1 93.12 88 ARG A CA 1
ATOM 726 C C . ARG A 1 88 ? -0.172 -8.375 11.125 1 93.12 88 ARG A C 1
ATOM 728 O O . ARG A 1 88 ? 0.763 -8.562 11.906 1 93.12 88 ARG A O 1
ATOM 735 N N . ARG A 1 89 ? 0.005 -7.688 9.969 1 93.38 89 ARG A N 1
ATOM 736 C CA . ARG A 1 89 ? 1.349 -7.461 9.445 1 93.38 89 ARG A CA 1
ATOM 737 C C . ARG A 1 89 ? 1.613 -5.973 9.234 1 93.38 89 ARG A C 1
ATOM 739 O O . ARG A 1 89 ? 2.719 -5.582 8.859 1 93.38 89 ARG A O 1
ATOM 746 N N . GLY A 1 90 ? 0.62 -5.145 9.477 1 92.5 90 GLY A N 1
ATOM 747 C CA . GLY A 1 90 ? 0.807 -3.717 9.273 1 92.5 90 GLY A CA 1
ATOM 748 C C . GLY A 1 90 ? 0.675 -3.295 7.824 1 92.5 90 GLY A C 1
ATOM 749 O O . GLY A 1 90 ? -0.184 -3.805 7.098 1 92.5 90 GLY A O 1
ATOM 750 N N . HIS A 1 91 ? 1.496 -2.336 7.367 1 94.19 91 HIS A N 1
ATOM 751 C CA . HIS A 1 91 ? 1.412 -1.794 6.016 1 94.19 91 HIS A CA 1
ATOM 752 C C . HIS A 1 91 ? 1.675 -2.873 4.973 1 94.19 91 HIS A C 1
ATOM 754 O O . HIS A 1 91 ? 2.645 -3.627 5.082 1 94.19 91 HIS A O 1
ATOM 760 N N . PRO A 1 92 ? 0.857 -2.92 3.936 1 94.38 92 PRO A N 1
ATOM 761 C CA . PRO A 1 92 ? 1.142 -3.873 2.861 1 94.38 92 PRO A CA 1
ATOM 762 C C . PRO A 1 92 ? 2.498 -3.631 2.201 1 94.38 92 PRO A C 1
ATOM 764 O O . PRO A 1 92 ? 3.311 -4.551 2.096 1 94.38 92 PRO A O 1
ATOM 767 N N . ALA A 1 93 ? 2.725 -2.385 1.694 1 93.81 93 ALA A N 1
ATOM 768 C CA . ALA A 1 93 ? 4.043 -1.952 1.24 1 93.81 93 ALA A CA 1
ATOM 769 C C . ALA A 1 93 ? 4.668 -2.984 0.304 1 93.81 93 ALA A C 1
ATOM 771 O O . ALA A 1 93 ? 5.801 -3.42 0.518 1 93.81 93 ALA A O 1
ATOM 772 N N . LEU A 1 94 ? 4.023 -3.297 -0.824 1 95.62 94 LEU A N 1
ATOM 773 C CA . LEU A 1 94 ? 4.43 -4.375 -1.719 1 95.62 94 LEU A CA 1
ATOM 774 C C . LEU A 1 94 ? 5.852 -4.16 -2.221 1 95.62 94 LEU A C 1
ATOM 776 O O . LEU A 1 94 ? 6.684 -5.07 -2.152 1 95.62 94 LEU A O 1
ATOM 780 N N . ILE A 1 95 ? 6.164 -2.971 -2.6 1 92.31 95 ILE A N 1
ATOM 781 C CA . ILE A 1 95 ? 7.5 -2.715 -3.125 1 92.31 95 ILE A CA 1
ATOM 782 C C . ILE A 1 95 ? 8.539 -2.953 -2.031 1 92.31 95 ILE A C 1
ATOM 784 O O . ILE A 1 95 ? 9.539 -3.643 -2.254 1 92.31 95 ILE A O 1
ATOM 788 N N . GLY A 1 96 ? 8.328 -2.389 -0.839 1 91 96 GLY A N 1
ATOM 789 C CA . GLY A 1 96 ? 9.258 -2.566 0.264 1 91 96 GLY A CA 1
ATOM 790 C C . GLY A 1 96 ? 9.438 -4.016 0.67 1 91 96 GLY A C 1
ATOM 791 O O . GLY A 1 96 ? 10.555 -4.465 0.931 1 91 96 GLY A O 1
ATOM 792 N N . ARG A 1 97 ? 8.352 -4.789 0.719 1 93.12 97 ARG A N 1
ATOM 793 C CA . ARG A 1 97 ? 8.375 -6.172 1.177 1 93.12 97 ARG A CA 1
ATOM 794 C C . ARG A 1 97 ? 9.008 -7.082 0.127 1 93.12 97 ARG A C 1
ATOM 796 O O . ARG A 1 97 ? 9.461 -8.188 0.446 1 93.12 97 ARG A O 1
ATOM 803 N N . HIS A 1 98 ? 9.078 -6.66 -1.139 1 94.19 98 HIS A N 1
ATOM 804 C CA . HIS A 1 98 ? 9.641 -7.5 -2.188 1 94.19 98 HIS A CA 1
ATOM 805 C C . HIS A 1 98 ? 11.07 -7.074 -2.525 1 94.19 98 HIS A C 1
ATOM 807 O O . HIS A 1 98 ? 11.734 -7.711 -3.346 1 94.19 98 HIS A O 1
ATOM 813 N N . ARG A 1 99 ? 11.516 -6.078 -1.886 1 89.5 99 ARG A N 1
ATOM 814 C CA . ARG A 1 99 ? 12.828 -5.504 -2.168 1 89.5 99 ARG A CA 1
ATOM 815 C C . ARG A 1 99 ? 13.93 -6.551 -2.014 1 89.5 99 ARG A C 1
ATOM 817 O O . ARG A 1 99 ? 14.875 -6.586 -2.807 1 89.5 99 ARG A O 1
ATOM 824 N N . PRO A 1 100 ? 13.875 -7.465 -1.044 1 89.5 100 PRO A N 1
ATOM 825 C CA . PRO A 1 100 ? 14.961 -8.43 -0.848 1 89.5 100 PRO A CA 1
ATOM 826 C C . PRO A 1 100 ? 14.992 -9.516 -1.924 1 89.5 100 PRO A C 1
ATOM 828 O O . PRO A 1 100 ? 15.938 -10.297 -1.989 1 89.5 100 PRO A O 1
ATOM 831 N N . PHE A 1 101 ? 14.016 -9.562 -2.752 1 93.5 101 PHE A N 1
ATOM 832 C CA . PHE A 1 101 ? 13.883 -10.641 -3.727 1 93.5 101 PHE A CA 1
ATOM 833 C C . PHE A 1 101 ? 14.164 -10.125 -5.137 1 93.5 101 PHE A C 1
ATOM 835 O O . PHE A 1 101 ? 13.945 -8.953 -5.43 1 93.5 101 PHE A O 1
ATOM 842 N N . PRO A 1 102 ? 14.641 -10.984 -6 1 94.31 102 PRO A N 1
ATOM 843 C CA . PRO A 1 102 ? 14.852 -10.602 -7.398 1 94.31 102 PRO A CA 1
ATOM 844 C C . PRO A 1 102 ? 13.555 -10.609 -8.211 1 94.31 102 PRO A C 1
ATOM 846 O O . PRO A 1 102 ? 13.25 -11.602 -8.883 1 94.31 102 PRO A O 1
ATOM 849 N N . VAL A 1 103 ? 12.844 -9.531 -8.18 1 96.38 103 VAL A N 1
ATOM 850 C CA . VAL A 1 103 ? 11.578 -9.422 -8.906 1 96.38 103 VAL A CA 1
ATOM 851 C C . VAL A 1 103 ? 11.844 -8.984 -10.344 1 96.38 103 VAL A C 1
ATOM 853 O O . VAL A 1 103 ? 11.555 -7.848 -10.719 1 96.38 103 VAL A O 1
ATOM 856 N N . THR A 1 104 ? 12.266 -9.93 -11.188 1 97.38 104 THR A N 1
ATOM 857 C CA . THR A 1 104 ? 12.602 -9.695 -12.586 1 97.38 104 THR A CA 1
ATOM 858 C C . THR A 1 104 ? 11.391 -9.914 -13.477 1 97.38 104 THR A C 1
ATOM 860 O O . THR A 1 104 ? 10.352 -10.391 -13.016 1 97.38 104 THR A O 1
ATOM 863 N N . HIS A 1 105 ? 11.562 -9.523 -14.773 1 98.19 105 HIS A N 1
ATOM 864 C CA . HIS A 1 105 ? 10.516 -9.82 -15.742 1 98.19 105 HIS A CA 1
ATOM 865 C C . HIS A 1 105 ? 10.227 -11.312 -15.812 1 98.19 105 HIS A C 1
ATOM 867 O O . HIS A 1 105 ? 9.07 -11.727 -15.867 1 98.19 105 HIS A O 1
ATOM 873 N N . ARG A 1 106 ? 11.281 -12.109 -15.758 1 98.31 106 ARG A N 1
ATOM 874 C CA . ARG A 1 106 ? 11.133 -13.562 -15.805 1 98.31 106 ARG A CA 1
ATOM 875 C C . ARG A 1 106 ? 10.375 -14.07 -14.586 1 98.31 106 ARG A C 1
ATOM 877 O O . ARG A 1 106 ? 9.516 -14.953 -14.703 1 98.31 106 ARG A O 1
ATOM 884 N N . ALA A 1 107 ? 10.695 -13.562 -13.422 1 98.38 107 ALA A N 1
ATOM 885 C CA . ALA A 1 107 ? 10.023 -13.969 -12.188 1 98.38 107 ALA A CA 1
ATOM 886 C C . ALA A 1 107 ? 8.539 -13.602 -12.227 1 98.38 107 ALA A C 1
ATOM 888 O O . ALA A 1 107 ? 7.688 -14.406 -11.828 1 98.38 107 ALA A O 1
ATOM 889 N N . ALA A 1 108 ? 8.273 -12.391 -12.734 1 98.69 108 ALA A N 1
ATOM 890 C CA . ALA A 1 108 ? 6.887 -11.938 -12.859 1 98.69 108 ALA A CA 1
ATOM 891 C C . ALA A 1 108 ? 6.098 -12.844 -13.797 1 98.69 108 ALA A C 1
ATOM 893 O O . ALA A 1 108 ? 4.965 -13.227 -13.5 1 98.69 108 ALA A O 1
ATOM 894 N N . GLU A 1 109 ? 6.672 -13.188 -14.906 1 98.62 109 GLU A N 1
ATOM 895 C CA . GLU A 1 109 ? 6.008 -14.039 -15.883 1 98.62 109 GLU A CA 1
ATOM 896 C C . GLU A 1 109 ? 5.703 -15.414 -15.297 1 98.62 109 GLU A C 1
ATOM 898 O O . GLU A 1 109 ? 4.609 -15.953 -15.492 1 98.62 109 GLU A O 1
ATOM 903 N N . ARG A 1 110 ? 6.641 -15.922 -14.57 1 98.81 110 ARG A N 1
ATOM 904 C CA . ARG A 1 110 ? 6.449 -17.25 -13.984 1 98.81 110 ARG A CA 1
ATOM 905 C C . ARG A 1 110 ? 5.402 -17.203 -12.875 1 98.81 110 ARG A C 1
ATOM 907 O O . ARG A 1 110 ? 4.586 -18.125 -12.75 1 98.81 110 ARG A O 1
ATOM 914 N N . TRP A 1 111 ? 5.449 -16.172 -12.055 1 98.88 111 TRP A N 1
ATOM 915 C CA . TRP A 1 111 ? 4.434 -15.969 -11.023 1 98.88 111 TRP A CA 1
ATOM 916 C C . TRP A 1 111 ? 3.041 -15.906 -11.641 1 98.88 111 TRP A C 1
ATOM 918 O O . TRP A 1 111 ? 2.123 -16.594 -11.188 1 98.88 111 TRP A O 1
ATOM 928 N N . LEU A 1 112 ? 2.936 -15.172 -12.695 1 98.88 112 LEU A N 1
ATOM 929 C CA . LEU A 1 112 ? 1.654 -14.977 -13.367 1 98.88 112 LEU A CA 1
ATOM 930 C C . LEU A 1 112 ? 1.17 -16.266 -14.008 1 98.88 112 LEU A C 1
ATOM 932 O O . LEU A 1 112 ? -0.033 -16.531 -14.055 1 98.88 112 LEU A O 1
ATOM 936 N N . HIS A 1 113 ? 2.078 -17.047 -14.508 1 98.81 113 HIS A N 1
ATOM 937 C CA . HIS A 1 113 ? 1.729 -18.359 -15.055 1 98.81 113 HIS A CA 1
ATOM 938 C C . HIS A 1 113 ? 1.055 -19.234 -14.008 1 98.81 113 HIS A C 1
ATOM 940 O O . HIS A 1 113 ? -0.017 -19.797 -14.25 1 98.81 113 HIS A O 1
ATOM 946 N N . HIS A 1 114 ? 1.669 -19.266 -12.828 1 98.88 114 HIS A N 1
ATOM 947 C CA . HIS A 1 114 ? 1.116 -20.094 -11.758 1 98.88 114 HIS A CA 1
ATOM 948 C C . HIS A 1 114 ? -0.207 -19.516 -11.258 1 98.88 114 HIS A C 1
ATOM 950 O O . HIS A 1 114 ? -1.131 -20.266 -10.938 1 98.88 114 HIS A O 1
ATOM 956 N N . MET A 1 115 ? -0.328 -18.203 -11.211 1 98.88 115 MET A N 1
ATOM 957 C CA . MET A 1 115 ? -1.567 -17.594 -10.734 1 98.88 115 MET A CA 1
ATOM 958 C C . MET A 1 115 ? -2.701 -17.828 -11.727 1 98.88 115 MET A C 1
ATOM 960 O O . MET A 1 115 ? -3.836 -18.094 -11.328 1 98.88 115 MET A O 1
ATOM 964 N N . GLN A 1 116 ? -2.369 -17.75 -13.008 1 98.81 116 GLN A N 1
ATOM 965 C CA . GLN A 1 116 ? -3.383 -18.047 -14.023 1 98.81 116 GLN A CA 1
ATOM 966 C C . GLN A 1 116 ? -3.906 -19.469 -13.875 1 98.81 116 GLN A C 1
ATOM 968 O O . GLN A 1 116 ? -5.117 -19.703 -13.922 1 98.81 116 GLN A O 1
ATOM 973 N N . GLN A 1 117 ? -3.047 -20.375 -13.664 1 98.75 117 GLN A N 1
ATOM 974 C CA . GLN A 1 117 ? -3.451 -21.766 -13.484 1 98.75 117 GLN A CA 1
ATOM 975 C C . GLN A 1 117 ? -4.281 -21.938 -12.219 1 98.75 117 GLN A C 1
ATOM 977 O O . GLN A 1 117 ? -5.25 -22.703 -12.203 1 98.75 117 GLN A O 1
ATOM 982 N N . ALA A 1 118 ? -3.852 -21.25 -11.164 1 98.88 118 ALA A N 1
ATOM 983 C CA . ALA A 1 118 ? -4.605 -21.312 -9.914 1 98.88 118 ALA A CA 1
ATOM 984 C C . ALA A 1 118 ? -6.016 -20.75 -10.094 1 98.88 118 ALA A C 1
ATOM 986 O O . ALA A 1 118 ? -6.988 -21.344 -9.633 1 98.88 118 ALA A O 1
ATOM 987 N N . LEU A 1 119 ? -6.105 -19.609 -10.75 1 98.81 119 LEU A N 1
ATOM 988 C CA . LEU A 1 119 ? -7.41 -19.031 -11.023 1 98.81 119 LEU A CA 1
ATOM 989 C C . LEU A 1 119 ? -8.273 -19.984 -11.836 1 98.81 119 LEU A C 1
ATOM 991 O O . LEU A 1 119 ? -9.445 -20.203 -11.508 1 98.81 119 LEU A O 1
ATOM 995 N N . ASP A 1 120 ? -7.691 -20.609 -12.859 1 98.25 120 ASP A N 1
ATOM 996 C CA . ASP A 1 120 ? -8.422 -21.5 -13.75 1 98.25 120 ASP A CA 1
ATOM 997 C C . ASP A 1 120 ? -8.93 -22.734 -13.008 1 98.25 120 ASP A C 1
ATOM 999 O O . ASP A 1 120 ? -9.977 -23.281 -13.352 1 98.25 120 ASP A O 1
ATOM 1003 N N . SER A 1 121 ? -8.25 -23.062 -11.969 1 97.75 121 SER A N 1
ATOM 1004 C CA . SER A 1 121 ? -8.594 -24.297 -11.266 1 97.75 121 SER A CA 1
ATOM 1005 C C . SER A 1 121 ? -9.406 -24.016 -10.008 1 97.75 121 SER A C 1
ATOM 1007 O O . SER A 1 121 ? -9.578 -24.891 -9.164 1 97.75 121 SER A O 1
ATOM 1009 N N . THR A 1 122 ? -9.758 -22.781 -9.797 1 97.94 122 THR A N 1
ATOM 1010 C CA . THR A 1 122 ? -10.617 -22.422 -8.672 1 97.94 122 THR A CA 1
ATOM 1011 C C . THR A 1 122 ? -12.047 -22.203 -9.141 1 97.94 122 THR A C 1
ATOM 1013 O O . THR A 1 122 ? -12.398 -21.094 -9.586 1 97.94 122 THR A O 1
ATOM 1016 N N . PRO A 1 123 ? -12.898 -23.156 -9 1 96.62 123 PRO A N 1
ATOM 1017 C CA . PRO A 1 123 ? -14.219 -23.125 -9.633 1 96.62 123 PRO A CA 1
ATOM 1018 C C . PRO A 1 123 ? -15.141 -22.094 -8.992 1 96.62 123 PRO A C 1
ATOM 1020 O O . PRO A 1 123 ? -16.078 -21.609 -9.641 1 96.62 123 PRO A O 1
ATOM 1023 N N . ASP A 1 124 ? -14.883 -21.688 -7.805 1 97.88 124 ASP A N 1
ATOM 1024 C CA . ASP A 1 124 ? -15.758 -20.781 -7.082 1 97.88 124 ASP A CA 1
ATOM 1025 C C . ASP A 1 124 ? -15.586 -19.344 -7.57 1 97.88 124 ASP A C 1
ATOM 1027 O O . ASP A 1 124 ? -16.312 -18.438 -7.141 1 97.88 124 ASP A O 1
ATOM 1031 N N . ILE A 1 125 ? -14.672 -19.125 -8.461 1 98.69 125 ILE A N 1
ATOM 1032 C CA . ILE A 1 125 ? -14.469 -17.797 -9.031 1 98.69 125 ILE A CA 1
ATOM 1033 C C . ILE A 1 125 ? -15.062 -17.734 -10.438 1 98.69 125 ILE A C 1
ATOM 1035 O O . ILE A 1 125 ? -14.664 -18.516 -11.312 1 98.69 125 ILE A O 1
ATOM 1039 N N . ASP A 1 126 ? -16.016 -16.859 -10.625 1 98.19 126 ASP A N 1
ATOM 1040 C CA . ASP A 1 126 ? -16.656 -16.734 -11.93 1 98.19 126 ASP A CA 1
ATOM 1041 C C . ASP A 1 126 ? -15.734 -16.078 -12.945 1 98.19 126 ASP A C 1
ATOM 1043 O O . ASP A 1 126 ? -14.742 -15.445 -12.57 1 98.19 126 ASP A O 1
ATOM 1047 N N . ASP A 1 127 ? -16.062 -16.141 -14.18 1 97.81 127 ASP A N 1
ATOM 1048 C CA . ASP A 1 127 ? -15.188 -15.727 -15.266 1 97.81 127 ASP A CA 1
ATOM 1049 C C . ASP A 1 127 ? -14.898 -14.227 -15.195 1 97.81 127 ASP A C 1
ATOM 1051 O O . ASP A 1 127 ? -13.758 -13.805 -15.391 1 97.81 127 ASP A O 1
ATOM 1055 N N . ASP A 1 128 ? -15.883 -13.453 -14.945 1 98.12 128 ASP A N 1
ATOM 1056 C CA . ASP A 1 128 ? -15.703 -12.008 -14.859 1 98.12 128 ASP A CA 1
ATOM 1057 C C . ASP A 1 128 ? -14.727 -11.648 -13.734 1 98.12 128 ASP A C 1
ATOM 1059 O O . ASP A 1 128 ? -13.844 -10.805 -13.922 1 98.12 128 ASP A O 1
ATOM 1063 N N . SER A 1 129 ? -14.875 -12.289 -12.602 1 98.62 129 SER A N 1
ATOM 1064 C CA . SER A 1 129 ? -13.977 -12.062 -11.477 1 98.62 129 SER A CA 1
ATOM 1065 C C . SER A 1 129 ? -12.555 -12.5 -11.805 1 98.62 129 SER A C 1
ATOM 1067 O O . SER A 1 129 ? -11.586 -11.828 -11.43 1 98.62 129 SER A O 1
ATOM 1069 N N . LYS A 1 130 ? -12.414 -13.602 -12.555 1 98.69 130 LYS A N 1
ATOM 1070 C CA . LYS A 1 130 ? -11.094 -14.078 -12.938 1 98.69 130 LYS A CA 1
ATOM 1071 C C . LYS A 1 130 ? -10.375 -13.047 -13.812 1 98.69 130 LYS A C 1
ATOM 1073 O O . LYS A 1 130 ? -9.18 -12.797 -13.633 1 98.69 130 LYS A O 1
ATOM 1078 N N . ILE A 1 131 ? -11.133 -12.477 -14.695 1 98.31 131 ILE A N 1
ATOM 1079 C CA . ILE A 1 131 ? -10.555 -11.492 -15.602 1 98.31 131 ILE A CA 1
ATOM 1080 C C . ILE A 1 131 ? -10.109 -10.266 -14.805 1 98.31 131 ILE A C 1
ATOM 1082 O O . ILE A 1 131 ? -8.977 -9.797 -14.969 1 98.31 131 ILE A O 1
ATOM 1086 N N . LYS A 1 132 ? -10.969 -9.758 -13.938 1 98.38 132 LYS A N 1
ATOM 1087 C CA . LYS A 1 132 ? -10.633 -8.594 -13.117 1 98.38 132 LYS A CA 1
ATOM 1088 C C . LYS A 1 132 ? -9.422 -8.867 -12.234 1 98.38 132 LYS A C 1
ATOM 1090 O O . LYS A 1 132 ? -8.516 -8.039 -12.133 1 98.38 132 LYS A O 1
ATOM 1095 N N . MET A 1 133 ? -9.391 -10.031 -11.648 1 98.81 133 MET A N 1
ATOM 1096 C CA . MET A 1 133 ? -8.297 -10.398 -10.758 1 98.81 133 MET A CA 1
ATOM 1097 C C . MET A 1 133 ? -6.988 -10.531 -11.539 1 98.81 133 MET A C 1
ATOM 1099 O O . MET A 1 133 ? -5.953 -10.023 -11.102 1 98.81 133 MET A O 1
ATOM 1103 N N . MET A 1 134 ? -7.023 -11.141 -12.641 1 98.81 134 MET A N 1
ATOM 1104 C CA . MET A 1 134 ? -5.793 -11.352 -13.398 1 98.81 134 MET A CA 1
ATOM 1105 C C . MET A 1 134 ? -5.254 -10.023 -13.93 1 98.81 134 MET A C 1
ATOM 1107 O O . MET A 1 134 ? -4.039 -9.828 -14 1 98.81 134 MET A O 1
ATOM 1111 N N . ASN A 1 135 ? -6.18 -9.133 -14.367 1 98.69 135 ASN A N 1
ATOM 1112 C CA . ASN A 1 135 ? -5.73 -7.801 -14.766 1 98.69 135 ASN A CA 1
ATOM 1113 C C . ASN A 1 135 ? -4.984 -7.098 -13.633 1 98.69 135 ASN A C 1
ATOM 1115 O O . ASN A 1 135 ? -3.926 -6.508 -13.852 1 98.69 135 ASN A O 1
ATOM 1119 N N . PHE A 1 136 ? -5.547 -7.203 -12.461 1 98.56 136 PHE A N 1
ATOM 1120 C CA . PHE A 1 136 ? -4.914 -6.598 -11.297 1 98.56 136 PHE A CA 1
ATOM 1121 C C . PHE A 1 136 ? -3.564 -7.246 -11.016 1 98.56 136 PHE A C 1
ATOM 1123 O O . PHE A 1 136 ? -2.578 -6.555 -10.758 1 98.56 136 PHE A O 1
ATOM 1130 N N . PHE A 1 137 ? -3.471 -8.578 -11.07 1 98.88 137 PHE A N 1
ATOM 1131 C CA . PHE A 1 137 ? -2.24 -9.297 -10.758 1 98.88 137 PHE A CA 1
ATOM 1132 C C . PHE A 1 137 ? -1.162 -9 -11.797 1 98.88 137 PHE A C 1
ATOM 1134 O O . PHE A 1 137 ? 0.004 -8.805 -11.445 1 98.88 137 PHE A O 1
ATOM 1141 N N . ARG A 1 138 ? -1.567 -8.992 -13.016 1 98.75 138 ARG A N 1
ATOM 1142 C CA . ARG A 1 138 ? -0.61 -8.703 -14.078 1 98.75 138 ARG A CA 1
ATOM 1143 C C . ARG A 1 138 ? -0.017 -7.309 -13.914 1 98.75 138 ARG A C 1
ATOM 1145 O O . ARG A 1 138 ? 1.204 -7.141 -13.93 1 98.75 138 ARG A O 1
ATOM 1152 N N . HIS A 1 139 ? -0.852 -6.355 -13.766 1 98.44 139 HIS A N 1
ATOM 1153 C CA . HIS A 1 139 ? -0.387 -4.984 -13.57 1 98.44 139 HIS A CA 1
ATOM 1154 C C . HIS A 1 139 ? 0.496 -4.871 -12.336 1 98.44 139 HIS A C 1
ATOM 1156 O O . HIS A 1 139 ? 1.562 -4.25 -12.383 1 98.44 139 HIS A O 1
ATOM 1162 N N . THR A 1 140 ? 0.085 -5.48 -11.211 1 98.44 140 THR A N 1
ATOM 1163 C CA . THR A 1 140 ? 0.812 -5.41 -9.945 1 98.44 140 THR A CA 1
ATOM 1164 C C . THR A 1 140 ? 2.174 -6.086 -10.07 1 98.44 140 THR A C 1
ATOM 1166 O O . THR A 1 140 ? 3.172 -5.582 -9.555 1 98.44 140 THR A O 1
ATOM 1169 N N . ALA A 1 141 ? 2.223 -7.258 -10.758 1 98.62 141 ALA A N 1
ATOM 1170 C CA . ALA A 1 141 ? 3.488 -7.961 -10.938 1 98.62 141 ALA A CA 1
ATOM 1171 C C . ALA A 1 141 ? 4.516 -7.07 -11.633 1 98.62 141 ALA A C 1
ATOM 1173 O O . ALA A 1 141 ? 5.66 -6.969 -11.188 1 98.62 141 ALA A O 1
ATOM 1174 N N . TYR A 1 142 ? 4.094 -6.348 -12.633 1 98.25 142 TYR A N 1
ATOM 1175 C CA . TYR A 1 142 ? 5.043 -5.527 -13.375 1 98.25 142 TYR A CA 1
ATOM 1176 C C . TYR A 1 142 ? 5.293 -4.199 -12.672 1 98.25 142 TYR A C 1
ATOM 1178 O O . TYR A 1 142 ? 6.324 -3.561 -12.883 1 98.25 142 TYR A O 1
ATOM 1186 N N . PHE A 1 143 ? 4.344 -3.791 -11.883 1 97.38 143 PHE A N 1
ATOM 1187 C CA . PHE A 1 143 ? 4.602 -2.684 -10.977 1 97.38 143 PHE A CA 1
ATOM 1188 C C . PHE A 1 143 ? 5.766 -3.006 -10.047 1 97.38 143 PHE A C 1
ATOM 1190 O O . PHE A 1 143 ? 6.637 -2.164 -9.812 1 97.38 143 PHE A O 1
ATOM 1197 N N . LEU A 1 144 ? 5.805 -4.234 -9.523 1 97.12 144 LEU A N 1
ATOM 1198 C CA . LEU A 1 144 ? 6.883 -4.68 -8.648 1 97.12 144 LEU A CA 1
ATOM 1199 C C . LEU A 1 144 ? 8.195 -4.789 -9.414 1 97.12 144 LEU A C 1
ATOM 1201 O O . LEU A 1 144 ? 9.258 -4.477 -8.875 1 97.12 144 LEU A O 1
ATOM 1205 N N . VAL A 1 145 ? 8.102 -5.207 -10.672 1 97.31 145 VAL A N 1
ATOM 1206 C CA . VAL A 1 145 ? 9.297 -5.258 -11.516 1 97.31 145 VAL A CA 1
ATOM 1207 C C . VAL A 1 145 ? 9.875 -3.854 -11.672 1 97.31 145 VAL A C 1
ATOM 1209 O O . VAL A 1 145 ? 11.086 -3.656 -11.547 1 97.31 145 VAL A O 1
ATOM 1212 N N . ALA A 1 146 ? 8.969 -2.939 -11.969 1 95.12 146 ALA A N 1
ATOM 1213 C CA . ALA A 1 146 ? 9.414 -1.554 -12.109 1 95.12 146 ALA A CA 1
ATOM 1214 C C . ALA A 1 146 ? 10.055 -1.042 -10.828 1 95.12 146 ALA A C 1
ATOM 1216 O O . ALA A 1 146 ? 11.055 -0.322 -10.867 1 95.12 146 ALA A O 1
ATOM 1217 N N . GLY A 1 147 ? 9.477 -1.394 -9.711 1 92.44 147 GLY A N 1
ATOM 1218 C CA . GLY A 1 147 ? 10.062 -1.034 -8.422 1 92.44 147 GLY A CA 1
ATOM 1219 C C . GLY A 1 147 ? 11.445 -1.623 -8.211 1 92.44 147 GLY A C 1
ATOM 1220 O O . GLY A 1 147 ? 12.328 -0.964 -7.656 1 92.44 147 GLY A O 1
ATOM 1221 N N . ASP A 1 148 ? 11.594 -2.77 -8.594 1 91.44 148 ASP A N 1
ATOM 1222 C CA . ASP A 1 148 ? 12.875 -3.457 -8.453 1 91.44 148 ASP A CA 1
ATOM 1223 C C . ASP A 1 148 ? 13.945 -2.799 -9.312 1 91.44 148 ASP A C 1
ATOM 1225 O O . ASP A 1 148 ? 15.102 -2.697 -8.906 1 91.44 148 ASP A O 1
ATOM 1229 N N . GLU A 1 149 ? 13.562 -2.387 -10.461 1 89.56 149 GLU A N 1
ATOM 1230 C CA . GLU A 1 149 ? 14.516 -1.757 -11.367 1 89.56 149 GLU A CA 1
ATOM 1231 C C . GLU A 1 149 ? 14.977 -0.405 -10.836 1 89.56 149 GLU A C 1
ATOM 1233 O O . GLU A 1 149 ? 16.078 0.057 -11.164 1 89.56 149 GLU A O 1
ATOM 1238 N N . LEU A 1 150 ? 14.211 0.246 -10.148 1 79.06 150 LEU A N 1
ATOM 1239 C CA . LEU A 1 150 ? 14.586 1.526 -9.562 1 79.06 150 LEU A CA 1
ATOM 1240 C C . LEU A 1 150 ? 15.664 1.34 -8.5 1 79.06 150 LEU A C 1
ATOM 1242 O O . LEU A 1 150 ? 16.453 2.25 -8.242 1 79.06 150 LEU A O 1
ATOM 1246 N N . LYS A 1 151 ? 15.68 0.27 -7.805 1 73.44 151 LYS A N 1
ATOM 1247 C CA . LYS A 1 151 ? 16.703 -0.033 -6.801 1 73.44 151 LYS A CA 1
ATOM 1248 C C . LYS A 1 151 ? 18.094 -0.054 -7.422 1 73.44 151 LYS A C 1
ATOM 1250 O O . LYS A 1 151 ? 19.078 0.278 -6.758 1 73.44 151 LYS A O 1
ATOM 1255 N N . ASN A 1 152 ? 18.156 -0.503 -8.609 1 61.16 152 ASN A N 1
ATOM 1256 C CA . ASN A 1 152 ? 19.438 -0.727 -9.266 1 61.16 152 ASN A CA 1
ATOM 1257 C C . ASN A 1 152 ? 19.969 0.557 -9.891 1 61.16 152 ASN A C 1
ATOM 1259 O O . ASN A 1 152 ? 21.109 0.585 -10.383 1 61.16 152 ASN A O 1
ATOM 1263 N N . GLN A 1 153 ? 19.188 1.484 -10.016 1 55.31 153 GLN A N 1
ATOM 1264 C CA . GLN A 1 153 ? 19.688 2.721 -10.609 1 55.31 153 GLN A CA 1
ATOM 1265 C C . GLN A 1 153 ? 20.406 3.58 -9.562 1 55.31 153 GLN A C 1
ATOM 1267 O O . GLN A 1 153 ? 21.141 4.504 -9.914 1 55.31 153 GLN A O 1
ATOM 1272 N N . ASN A 1 154 ? 20.297 3.439 -8.266 1 45.59 154 ASN A N 1
ATOM 1273 C CA . ASN A 1 154 ? 21.125 4.215 -7.348 1 45.59 154 ASN A CA 1
ATOM 1274 C C . ASN A 1 154 ? 22.438 3.512 -7.059 1 45.59 154 ASN A C 1
ATOM 1276 O O . ASN A 1 154 ? 22.484 2.287 -6.93 1 45.59 154 ASN A O 1
ATOM 1280 N N . MET B 1 1 ? 16.438 -9.555 8.328 1 38.41 1 MET B N 1
ATOM 1281 C CA . MET B 1 1 ? 16.281 -8.141 8.016 1 38.41 1 MET B CA 1
ATOM 1282 C C . MET B 1 1 ? 15.148 -7.527 8.844 1 38.41 1 MET B C 1
ATOM 1284 O O . MET B 1 1 ? 14.07 -8.109 8.953 1 38.41 1 MET B O 1
ATOM 1288 N N . GLN B 1 2 ? 15.438 -6.727 9.68 1 52.56 2 GLN B N 1
ATOM 1289 C CA . GLN B 1 2 ? 14.5 -6.148 10.641 1 52.56 2 GLN B CA 1
ATOM 1290 C C . GLN B 1 2 ? 13.281 -5.559 9.93 1 52.56 2 GLN B C 1
ATOM 1292 O O . GLN B 1 2 ? 13.422 -4.891 8.906 1 52.56 2 GLN B O 1
ATOM 1297 N N . ASN B 1 3 ? 11.977 -5.973 10.219 1 82.62 3 ASN B N 1
ATOM 1298 C CA . ASN B 1 3 ? 10.586 -5.758 9.82 1 82.62 3 ASN B CA 1
ATOM 1299 C C . ASN B 1 3 ? 10.227 -4.277 9.812 1 82.62 3 ASN B C 1
ATOM 1301 O O . ASN B 1 3 ? 10.469 -3.57 10.797 1 82.62 3 ASN B O 1
ATOM 1305 N N . LEU B 1 4 ? 10.461 -3.578 8.617 1 90.5 4 LEU B N 1
ATOM 1306 C CA . LEU B 1 4 ? 10.055 -2.188 8.445 1 90.5 4 LEU B CA 1
ATOM 1307 C C . LEU B 1 4 ? 9 -1.797 9.477 1 90.5 4 LEU B C 1
ATOM 1309 O O . LEU B 1 4 ? 9.086 -0.729 10.086 1 90.5 4 LEU B O 1
ATOM 1313 N N . GLN B 1 5 ? 8.227 -2.715 9.812 1 92.44 5 GLN B N 1
ATOM 1314 C CA . GLN B 1 5 ? 7.145 -2.473 10.758 1 92.44 5 GLN B CA 1
ATOM 1315 C C . GLN B 1 5 ? 7.676 -2.352 12.18 1 92.44 5 GLN B C 1
ATOM 1317 O O . GLN B 1 5 ? 7.223 -1.499 12.945 1 92.44 5 GLN B O 1
ATOM 1322 N N . GLN B 1 6 ? 8.547 -3.184 12.516 1 93.69 6 GLN B N 1
ATOM 1323 C CA . GLN B 1 6 ? 9.125 -3.16 13.852 1 93.69 6 GLN B CA 1
ATOM 1324 C C . GLN B 1 6 ? 9.938 -1.887 14.078 1 93.69 6 GLN B C 1
ATOM 1326 O O . GLN B 1 6 ? 9.867 -1.284 15.148 1 93.69 6 GLN B O 1
ATOM 1331 N N . LYS B 1 7 ? 10.664 -1.466 13.109 1 94.88 7 LYS B N 1
ATOM 1332 C CA . LYS B 1 7 ? 11.43 -0.226 13.195 1 94.88 7 LYS B CA 1
ATOM 1333 C C . LYS B 1 7 ? 10.508 0.982 13.328 1 94.88 7 LYS B C 1
ATOM 1335 O O . LYS B 1 7 ? 10.773 1.89 14.117 1 94.88 7 LYS B O 1
ATOM 1340 N N . ALA B 1 8 ? 9.5 0.906 12.516 1 97 8 ALA B N 1
ATOM 1341 C CA . ALA B 1 8 ? 8.523 1.99 12.578 1 97 8 ALA B CA 1
ATOM 1342 C C . ALA B 1 8 ? 7.938 2.125 13.984 1 97 8 ALA B C 1
ATOM 1344 O O . ALA B 1 8 ? 7.812 3.234 14.508 1 97 8 ALA B O 1
ATOM 1345 N N . SER B 1 9 ? 7.602 0.994 14.609 1 97.25 9 SER B N 1
ATOM 1346 C CA . SER B 1 9 ? 7.059 1.007 15.961 1 97.25 9 SER B CA 1
ATOM 1347 C C . SER B 1 9 ? 8.086 1.513 16.969 1 97.25 9 SER B C 1
ATOM 1349 O O . SER B 1 9 ? 7.766 2.32 17.844 1 97.25 9 SER B O 1
ATOM 1351 N N . GLU B 1 10 ? 9.258 1.098 16.812 1 97.25 10 GLU B N 1
ATOM 1352 C CA . GLU B 1 10 ? 10.336 1.486 17.719 1 97.25 10 GLU B CA 1
ATOM 1353 C C . GLU B 1 10 ? 10.617 2.982 17.625 1 97.25 10 GLU B C 1
ATOM 1355 O O . GLU B 1 10 ? 10.68 3.67 18.656 1 97.25 10 GLU B O 1
ATOM 1360 N N . TRP B 1 11 ? 10.703 3.496 16.5 1 97.88 11 TRP B N 1
ATOM 1361 C CA . TRP B 1 11 ? 11.117 4.883 16.312 1 97.88 11 TRP B CA 1
ATOM 1362 C C . TRP B 1 11 ? 9.961 5.84 16.609 1 97.88 11 TRP B C 1
ATOM 1364 O O . TRP B 1 11 ? 10.18 6.957 17.078 1 97.88 11 TRP B O 1
ATOM 1374 N N . SER B 1 12 ? 8.789 5.395 16.281 1 98.19 12 SER B N 1
ATOM 1375 C CA . SER B 1 12 ? 7.633 6.258 16.5 1 98.19 12 SER B CA 1
ATOM 1376 C C . SER B 1 12 ? 7.152 6.195 17.938 1 98.19 12 SER B C 1
ATOM 1378 O O . SER B 1 12 ? 6.426 7.078 18.406 1 98.19 12 SER B O 1
ATOM 1380 N N . GLY B 1 13 ? 7.402 5.051 18.609 1 97.94 13 GLY B N 1
ATOM 1381 C CA . GLY B 1 13 ? 6.848 4.789 19.922 1 97.94 13 GLY B CA 1
ATOM 1382 C C . GLY B 1 13 ? 5.398 4.344 19.875 1 97.94 13 GLY B C 1
ATOM 1383 O O . GLY B 1 13 ? 4.715 4.336 20.906 1 97.94 13 GLY B O 1
ATOM 1384 N N . ILE B 1 14 ? 4.883 4.078 18.719 1 98.12 14 ILE B N 1
ATOM 1385 C CA . ILE B 1 14 ? 3.502 3.646 18.531 1 98.12 14 ILE B CA 1
ATOM 1386 C C . ILE B 1 14 ? 3.471 2.162 18.172 1 98.12 14 ILE B C 1
ATOM 1388 O O . ILE B 1 14 ? 4.066 1.74 17.188 1 98.12 14 ILE B O 1
ATOM 1392 N N . ASN B 1 15 ? 2.807 1.348 18.953 1 96.19 15 ASN B N 1
ATOM 1393 C CA . ASN B 1 15 ? 2.697 -0.057 18.578 1 96.19 15 ASN B CA 1
ATOM 1394 C C . ASN B 1 15 ? 1.75 -0.249 17.391 1 96.19 15 ASN B C 1
ATOM 1396 O O . ASN B 1 15 ? 0.94 0.63 17.094 1 96.19 15 ASN B O 1
ATOM 1400 N N . THR B 1 16 ? 1.833 -1.334 16.797 1 93.56 16 THR B N 1
ATOM 1401 C CA . THR B 1 16 ? 1.107 -1.594 15.562 1 93.56 16 THR B CA 1
ATOM 1402 C C . THR B 1 16 ? -0.399 -1.507 15.789 1 93.56 16 THR B C 1
ATOM 1404 O O . THR B 1 16 ? -1.12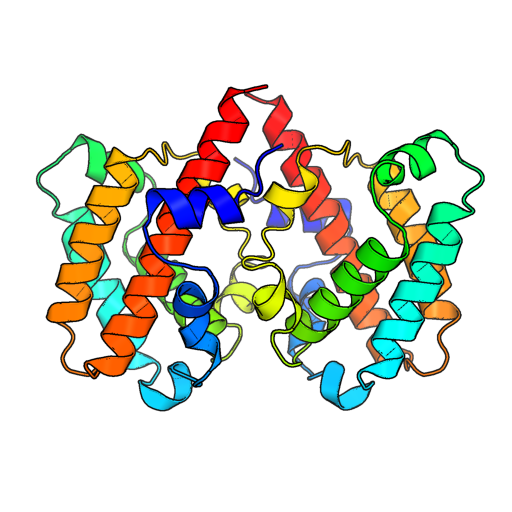7 -0.958 14.961 1 93.56 16 THR B O 1
ATOM 1407 N N . ASN B 1 17 ? -0.883 -2.057 16.875 1 95.06 17 ASN B N 1
ATOM 1408 C CA . ASN B 1 17 ? -2.312 -2.012 17.156 1 95.06 17 ASN B CA 1
ATOM 1409 C C . ASN B 1 17 ? -2.83 -0.577 17.203 1 95.06 17 ASN B C 1
ATOM 1411 O O . ASN B 1 17 ? -3.893 -0.28 16.656 1 95.06 17 ASN B O 1
ATOM 1415 N N . ASP B 1 18 ? -2.088 0.284 17.859 1 97.19 18 ASP B N 1
ATOM 1416 C CA . ASP B 1 18 ? -2.484 1.687 17.953 1 97.19 18 ASP B CA 1
ATOM 1417 C C . ASP B 1 18 ? -2.363 2.373 16.594 1 97.19 18 ASP B C 1
ATOM 1419 O O . ASP B 1 18 ? -3.203 3.197 16.234 1 97.19 18 ASP B O 1
ATOM 1423 N N . ALA B 1 19 ? -1.314 2.041 15.867 1 97.38 19 ALA B N 1
ATOM 1424 C CA . ALA B 1 19 ? -1.088 2.641 14.555 1 97.38 19 ALA B CA 1
ATOM 1425 C C . ALA B 1 19 ? -2.25 2.346 13.609 1 97.38 19 ALA B C 1
ATOM 1427 O O . ALA B 1 19 ? -2.607 3.182 12.773 1 97.38 19 ALA B O 1
ATOM 1428 N N . PHE B 1 20 ? -2.885 1.189 13.781 1 96.69 20 PHE B N 1
ATOM 1429 C CA . PHE B 1 20 ? -3.895 0.777 12.812 1 96.69 20 PHE B CA 1
ATOM 1430 C C . PHE B 1 20 ? -5.277 0.758 13.453 1 96.69 20 PHE B C 1
ATOM 1432 O O . PHE B 1 20 ? -6.207 0.15 12.914 1 96.69 20 PHE B O 1
ATOM 1439 N N . SER B 1 21 ? -5.383 1.449 14.594 1 96.69 21 SER B N 1
ATOM 1440 C CA . SER B 1 21 ? -6.688 1.612 15.227 1 96.69 21 SER B CA 1
ATOM 1441 C C . SER B 1 21 ? -7.633 2.412 14.336 1 96.69 21 SER B C 1
ATOM 1443 O O . SER B 1 21 ? -8.844 2.416 14.562 1 96.69 21 SER B O 1
ATOM 1445 N N . ILE B 1 22 ? -7.145 3.115 13.273 1 96.06 22 ILE B N 1
ATOM 1446 C CA . ILE B 1 22 ? -7.957 3.848 12.305 1 96.06 22 ILE B CA 1
ATOM 1447 C C . ILE B 1 22 ? -8.883 2.881 11.57 1 96.06 22 ILE B C 1
ATOM 1449 O O . ILE B 1 22 ? -9.883 3.295 10.984 1 96.06 22 ILE B O 1
ATOM 1453 N N . ASP B 1 23 ? -8.562 1.621 11.57 1 94.31 23 ASP B N 1
ATOM 1454 C CA . ASP B 1 23 ? -9.344 0.628 10.836 1 94.31 23 ASP B CA 1
ATOM 1455 C C . ASP B 1 23 ? -10.555 0.178 11.648 1 94.31 23 ASP B C 1
ATOM 1457 O O . ASP B 1 23 ? -11.453 -0.483 11.117 1 94.31 23 ASP B O 1
ATOM 1461 N N . GLN B 1 24 ? -10.617 0.52 12.914 1 94 24 GLN B N 1
ATOM 1462 C CA . GLN B 1 24 ? -11.688 0.073 13.789 1 94 24 GLN B CA 1
ATOM 1463 C C . GLN B 1 24 ? -12.977 0.851 13.523 1 94 24 GLN B C 1
ATOM 1465 O O . GLN B 1 24 ? -14.062 0.425 13.93 1 94 24 GLN B O 1
ATOM 1470 N N . THR B 1 25 ? -12.844 2.061 12.977 1 94.5 25 THR B N 1
ATOM 1471 C CA . THR B 1 25 ? -13.969 2.91 12.609 1 94.5 25 THR B CA 1
ATOM 1472 C C . THR B 1 25 ? -13.781 3.484 11.211 1 94.5 25 THR B C 1
ATOM 1474 O O . THR B 1 25 ? -12.656 3.83 10.82 1 94.5 25 THR B O 1
ATOM 1477 N N . ASN B 1 26 ? -14.844 3.564 10.414 1 96.25 26 ASN B N 1
ATOM 1478 C CA . ASN B 1 26 ? -14.781 4.262 9.133 1 96.25 26 ASN B CA 1
ATOM 1479 C C . ASN B 1 26 ? -14.695 5.773 9.32 1 96.25 26 ASN B C 1
ATOM 1481 O O . ASN B 1 26 ? -15.711 6.457 9.414 1 96.25 26 ASN B O 1
ATOM 1485 N N . LEU B 1 27 ? -13.555 6.301 9.383 1 98.19 27 LEU B N 1
ATOM 1486 C CA . LEU B 1 27 ? -13.328 7.711 9.672 1 98.19 27 LEU B CA 1
ATOM 1487 C C . LEU B 1 27 ? -13.844 8.594 8.539 1 98.19 27 LEU B C 1
ATOM 1489 O O . LEU B 1 27 ? -14.234 9.742 8.766 1 98.19 27 LEU B O 1
ATOM 1493 N N . PHE B 1 28 ? -13.789 7.996 7.359 1 98.25 28 PHE B N 1
ATOM 1494 C CA . PHE B 1 28 ? -14.359 8.75 6.25 1 98.25 28 PHE B CA 1
ATOM 1495 C C . PHE B 1 28 ? -15.836 9.031 6.488 1 98.25 28 PHE B C 1
ATOM 1497 O O . PHE B 1 28 ? -16.297 10.156 6.281 1 98.25 28 PHE B O 1
ATOM 1504 N N . ASN B 1 29 ? -16.531 8.008 6.812 1 98.06 29 ASN B N 1
ATOM 1505 C CA . ASN B 1 29 ? -17.953 8.188 7.098 1 98.06 29 ASN B CA 1
ATOM 1506 C C . ASN B 1 29 ? -18.172 9.141 8.273 1 98.06 29 ASN B C 1
ATOM 1508 O O . ASN B 1 29 ? -19.094 9.961 8.25 1 98.06 29 ASN B O 1
ATOM 1512 N N . LYS B 1 30 ? -17.328 9.062 9.234 1 98.38 30 LYS B N 1
ATOM 1513 C CA . LYS B 1 30 ? -17.484 9.844 10.461 1 98.38 30 LYS B CA 1
ATOM 1514 C C . LYS B 1 30 ? -17.172 11.32 10.219 1 98.38 30 LYS B C 1
ATOM 1516 O O . LYS B 1 30 ? -17.844 12.203 10.75 1 98.38 30 LYS B O 1
ATOM 1521 N N . LEU B 1 31 ? -16.156 11.617 9.414 1 98.5 31 LEU B N 1
ATOM 1522 C CA . LEU B 1 31 ? -15.609 12.969 9.32 1 98.5 31 LEU B CA 1
ATOM 1523 C C . LEU B 1 31 ? -16.062 13.648 8.039 1 98.5 31 LEU B C 1
ATOM 1525 O O . LEU B 1 31 ? -16.203 14.875 7.992 1 98.5 31 LEU B O 1
ATOM 1529 N N . GLY B 1 32 ? -16.25 12.883 6.969 1 98.44 32 GLY B N 1
ATOM 1530 C CA . GLY B 1 32 ? -16.688 13.43 5.691 1 98.44 32 GLY B CA 1
ATOM 1531 C C . GLY B 1 32 ? -15.539 13.883 4.812 1 98.44 32 GLY B C 1
ATOM 1532 O O . GLY B 1 32 ? -14.492 14.289 5.312 1 98.44 32 GLY B O 1
ATOM 1533 N N . LEU B 1 33 ? -15.805 13.922 3.51 1 98.62 33 LEU B N 1
ATOM 1534 C CA . LEU B 1 33 ? -14.812 14.242 2.492 1 98.62 33 LEU B CA 1
ATOM 1535 C C . LEU B 1 33 ? -14.203 15.617 2.74 1 98.62 33 LEU B C 1
ATOM 1537 O O . LEU B 1 33 ? -12.984 15.781 2.68 1 98.62 33 LEU B O 1
ATOM 1541 N N . GLN B 1 34 ? -14.992 16.594 2.984 1 98.81 34 GLN B N 1
ATOM 1542 C CA . GLN B 1 34 ? -14.539 17.969 3.119 1 98.81 34 GLN B CA 1
ATOM 1543 C C . GLN B 1 34 ? -13.523 18.109 4.254 1 98.81 34 GLN B C 1
ATOM 1545 O O . GLN B 1 34 ? -12.586 18.906 4.168 1 98.81 34 GLN B O 1
ATOM 1550 N N . THR B 1 35 ? -13.688 17.328 5.316 1 98.88 35 THR B N 1
ATOM 1551 C CA . THR B 1 35 ? -12.766 17.375 6.445 1 98.88 35 THR B CA 1
ATOM 1552 C C . THR B 1 35 ? -11.367 16.938 6.012 1 98.88 35 THR B C 1
ATOM 1554 O O . THR B 1 35 ? -10.367 17.531 6.418 1 98.88 35 THR B O 1
ATOM 1557 N N . PHE B 1 36 ? -11.289 15.93 5.199 1 98.88 36 PHE B N 1
ATOM 1558 C CA . PHE B 1 36 ? -10 15.453 4.711 1 98.88 36 PHE B CA 1
ATOM 1559 C C . PHE B 1 36 ? -9.359 16.484 3.787 1 98.88 36 PHE B C 1
ATOM 1561 O O . PHE B 1 36 ? -8.141 16.672 3.82 1 98.88 36 PHE B O 1
ATOM 1568 N N . ILE B 1 37 ? -10.148 17.109 2.957 1 98.88 37 ILE B N 1
ATOM 1569 C CA . ILE B 1 37 ? -9.648 18.172 2.084 1 98.88 37 ILE B CA 1
ATOM 1570 C C . ILE B 1 37 ? -9.094 19.312 2.926 1 98.88 37 ILE B C 1
ATOM 1572 O O . ILE B 1 37 ? -7.98 19.781 2.684 1 98.88 37 ILE B O 1
ATOM 1576 N N . ASN B 1 38 ? -9.844 19.688 3.938 1 98.88 38 ASN B N 1
ATOM 1577 C CA . ASN B 1 38 ? -9.414 20.781 4.809 1 98.88 38 ASN B CA 1
ATOM 1578 C C . ASN B 1 38 ? -8.117 20.438 5.535 1 98.88 38 ASN B C 1
ATOM 1580 O O . ASN B 1 38 ? -7.211 21.266 5.633 1 98.88 38 ASN B O 1
ATOM 1584 N N . LEU B 1 39 ? -8.047 19.25 6.059 1 98.94 39 LEU B N 1
ATOM 1585 C CA . LEU B 1 39 ? -6.852 18.812 6.777 1 98.94 39 LEU B CA 1
ATOM 1586 C C . LEU B 1 39 ? -5.629 18.859 5.871 1 98.94 39 LEU B C 1
ATOM 1588 O O . LEU B 1 39 ? -4.594 19.422 6.246 1 98.94 39 LEU B O 1
ATOM 1592 N N . SER B 1 40 ? -5.762 18.281 4.703 1 98.94 40 SER B N 1
ATOM 1593 C CA . SER B 1 40 ? -4.641 18.234 3.77 1 98.94 40 SER B CA 1
ATOM 1594 C C . SER B 1 40 ? -4.246 19.625 3.303 1 98.94 40 SER B C 1
ATOM 1596 O O . SER B 1 40 ? -3.059 19.922 3.166 1 98.94 40 SER B O 1
ATOM 1598 N N . THR B 1 41 ? -5.207 20.453 3.064 1 98.88 41 THR B N 1
ATOM 1599 C CA . THR B 1 41 ? -4.938 21.844 2.674 1 98.88 41 THR B CA 1
ATOM 1600 C C . THR B 1 41 ? -4.188 22.578 3.779 1 98.88 41 THR B C 1
ATOM 1602 O O . THR B 1 41 ? -3.189 23.25 3.516 1 98.88 41 THR B O 1
ATOM 1605 N N . ASN B 1 42 ? -4.719 22.422 4.996 1 98.81 42 ASN B N 1
ATOM 1606 C CA . ASN B 1 42 ? -4.062 23.047 6.137 1 98.81 42 ASN B CA 1
ATOM 1607 C C . ASN B 1 42 ? -2.619 22.562 6.285 1 98.81 42 ASN B C 1
ATOM 1609 O O . ASN B 1 42 ? -1.713 23.375 6.512 1 98.81 42 ASN B O 1
ATOM 1613 N N . PHE B 1 43 ? -2.441 21.328 6.172 1 98.94 43 PHE B N 1
ATOM 1614 C CA . PHE B 1 43 ? -1.117 20.719 6.277 1 98.94 43 PHE B CA 1
ATOM 1615 C C . PHE B 1 43 ? -0.175 21.312 5.23 1 98.94 43 PHE B C 1
ATOM 1617 O O . PHE B 1 43 ? 0.918 21.781 5.562 1 98.94 43 PHE B O 1
ATOM 1624 N N . TYR B 1 44 ? -0.611 21.359 3.98 1 98.75 44 TYR B N 1
ATOM 1625 C CA . TYR B 1 44 ? 0.309 21.75 2.916 1 98.75 44 TYR B CA 1
ATOM 1626 C C . TYR B 1 44 ? 0.508 23.266 2.885 1 98.75 44 TYR B C 1
ATOM 1628 O O . TYR B 1 44 ? 1.537 23.75 2.41 1 98.75 44 TYR B O 1
ATOM 1636 N N . ASN B 1 45 ? -0.456 24.031 3.383 1 98.75 45 ASN B N 1
ATOM 1637 C CA . ASN B 1 45 ? -0.177 25.438 3.613 1 98.75 45 ASN B CA 1
ATOM 1638 C C . ASN B 1 45 ? 1.032 25.641 4.523 1 98.75 45 ASN B C 1
ATOM 1640 O O . ASN B 1 45 ? 1.899 26.469 4.246 1 98.75 45 ASN B O 1
ATOM 1644 N N . ARG B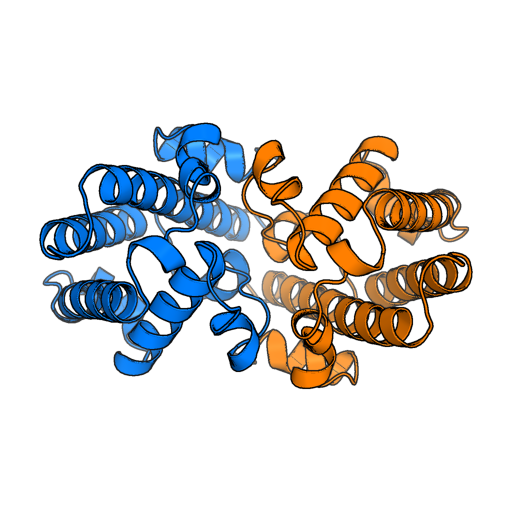 1 46 ? 1.102 24.844 5.551 1 98.56 46 ARG B N 1
ATOM 1645 C CA . ARG B 1 46 ? 2.207 24.922 6.5 1 98.56 46 ARG B CA 1
ATOM 1646 C C . ARG B 1 46 ? 3.506 24.438 5.871 1 98.56 46 ARG B C 1
ATOM 1648 O O . ARG B 1 46 ? 4.566 25.016 6.082 1 98.56 46 ARG B O 1
ATOM 1655 N N . VAL B 1 47 ? 3.43 23.375 5.098 1 98.5 47 VAL B N 1
ATOM 1656 C CA . VAL B 1 47 ? 4.598 22.781 4.449 1 98.5 47 VAL B CA 1
ATOM 1657 C C . VAL B 1 47 ? 5.219 23.797 3.488 1 98.5 47 VAL B C 1
ATOM 1659 O O . VAL B 1 47 ? 6.426 24.062 3.543 1 98.5 47 VAL B O 1
ATOM 1662 N N . TYR B 1 48 ? 4.426 24.406 2.682 1 97.88 48 TYR B N 1
ATOM 1663 C CA . TYR B 1 48 ? 4.934 25.297 1.645 1 97.88 48 TYR B CA 1
ATOM 1664 C C . TYR B 1 48 ? 5.309 26.656 2.227 1 97.88 48 TYR B C 1
ATOM 1666 O O . TYR B 1 48 ? 6.02 27.438 1.592 1 97.88 48 TYR B O 1
ATOM 1674 N N . ASP B 1 49 ? 4.887 26.938 3.484 1 97.62 49 ASP B N 1
ATOM 1675 C CA . ASP B 1 49 ? 5.23 28.172 4.16 1 97.62 49 ASP B CA 1
ATOM 1676 C C . ASP B 1 49 ? 6.324 27.953 5.203 1 97.62 49 ASP B C 1
ATOM 1678 O O . ASP B 1 49 ? 6.668 28.859 5.957 1 97.62 49 ASP B O 1
ATOM 1682 N N . ASP B 1 50 ? 6.793 26.766 5.273 1 98.19 50 ASP B N 1
ATOM 1683 C CA . ASP B 1 50 ? 7.75 26.438 6.324 1 98.19 50 ASP B CA 1
ATOM 1684 C C . ASP B 1 50 ? 9 27.312 6.23 1 98.19 50 ASP B C 1
ATOM 1686 O O . ASP B 1 50 ? 9.484 27.594 5.133 1 98.19 50 ASP B O 1
ATOM 1690 N N . GLU B 1 51 ? 9.57 27.672 7.383 1 97.44 51 GLU B N 1
ATOM 1691 C CA . GLU B 1 51 ? 10.734 28.547 7.43 1 97.44 51 GLU B CA 1
ATOM 1692 C C . GLU B 1 51 ? 12.016 27.781 7.094 1 97.44 51 GLU B C 1
ATOM 1694 O O . GLU B 1 51 ? 13.031 28.391 6.738 1 97.44 51 GLU B O 1
ATOM 1699 N N . GLU B 1 52 ? 11.891 26.5 7.289 1 97.94 52 GLU B N 1
ATOM 1700 C CA . GLU B 1 52 ? 13.055 25.672 6.996 1 97.94 52 GLU B CA 1
ATOM 1701 C C . GLU B 1 52 ? 13.148 25.344 5.508 1 97.94 52 GLU B C 1
ATOM 1703 O O . GLU B 1 52 ? 12.414 24.484 5.012 1 97.94 52 GLU B O 1
ATOM 1708 N N . GLU B 1 53 ? 14.172 25.922 4.852 1 97.06 53 GLU B N 1
ATOM 1709 C CA . GLU B 1 53 ? 14.32 25.766 3.408 1 97.06 53 GLU B CA 1
ATOM 1710 C C . GLU B 1 53 ? 14.586 24.312 3.029 1 97.06 53 GLU B C 1
ATOM 1712 O O . GLU B 1 53 ? 14.086 23.844 2.008 1 97.06 53 GLU B O 1
ATOM 1717 N N . TRP B 1 54 ? 15.43 23.672 3.873 1 97.44 54 TRP B N 1
ATOM 1718 C CA . TRP B 1 54 ? 15.742 22.281 3.576 1 97.44 54 TRP B CA 1
ATOM 1719 C C . TRP B 1 54 ? 14.484 21.438 3.527 1 97.44 54 TRP B C 1
ATOM 1721 O O . TRP B 1 54 ? 14.383 20.5 2.73 1 97.44 54 TRP B O 1
ATOM 1731 N N . PHE B 1 55 ? 13.547 21.688 4.281 1 98.19 55 PHE B N 1
ATOM 1732 C CA . PHE B 1 55 ? 12.297 20.938 4.324 1 98.19 55 PHE B CA 1
ATOM 1733 C C . PHE B 1 55 ? 11.406 21.297 3.143 1 98.19 55 PHE B C 1
ATOM 1735 O O . PHE B 1 55 ? 10.859 20.406 2.48 1 98.19 55 PHE B O 1
ATOM 1742 N N . ARG B 1 56 ? 11.227 22.594 2.826 1 97.38 56 ARG B N 1
ATOM 1743 C CA . ARG B 1 56 ? 10.422 23.031 1.691 1 97.38 56 ARG B CA 1
ATOM 1744 C C . ARG B 1 56 ? 10.945 22.453 0.386 1 97.38 56 ARG B C 1
ATOM 1746 O O . ARG B 1 56 ? 10.172 22.141 -0.523 1 97.38 56 ARG B O 1
ATOM 1753 N N . SER B 1 57 ? 12.227 22.281 0.335 1 96.94 57 SER B N 1
ATOM 1754 C CA . SER B 1 57 ? 12.875 21.828 -0.894 1 96.94 57 SER B CA 1
ATOM 1755 C C . SER B 1 57 ? 12.453 20.406 -1.251 1 96.94 57 SER B C 1
ATOM 1757 O O . SER B 1 57 ? 12.469 20.031 -2.422 1 96.94 57 SER B O 1
ATOM 1759 N N . ILE B 1 58 ? 12.102 19.594 -0.254 1 96.62 58 ILE B N 1
ATOM 1760 C CA . ILE B 1 58 ? 11.625 18.234 -0.494 1 96.62 58 ILE B CA 1
ATOM 1761 C C . ILE B 1 58 ? 10.375 18.266 -1.364 1 96.62 58 ILE B C 1
ATOM 1763 O O . ILE B 1 58 ? 10.148 17.375 -2.178 1 96.62 58 ILE B O 1
ATOM 1767 N N . PHE B 1 59 ? 9.617 19.344 -1.276 1 96.69 59 PHE B N 1
ATOM 1768 C CA . PHE B 1 59 ? 8.32 19.453 -1.925 1 96.69 59 PHE B CA 1
ATOM 1769 C C . PHE B 1 59 ? 8.383 20.375 -3.133 1 96.69 59 PHE B C 1
ATOM 1771 O O . PHE B 1 59 ? 7.367 20.625 -3.787 1 96.69 59 PHE B O 1
ATOM 1778 N N . ALA B 1 60 ? 9.523 20.875 -3.488 1 93.19 60 ALA B N 1
ATOM 1779 C CA . ALA B 1 60 ? 9.695 21.953 -4.465 1 93.19 60 ALA B CA 1
ATOM 1780 C C . ALA B 1 60 ? 9.297 21.484 -5.863 1 93.19 60 ALA B C 1
ATOM 1782 O O . ALA B 1 60 ? 8.828 22.281 -6.676 1 93.19 60 ALA B O 1
ATOM 1783 N N . SER B 1 61 ? 9.406 20.234 -6.109 1 90.75 61 SER B N 1
ATOM 1784 C CA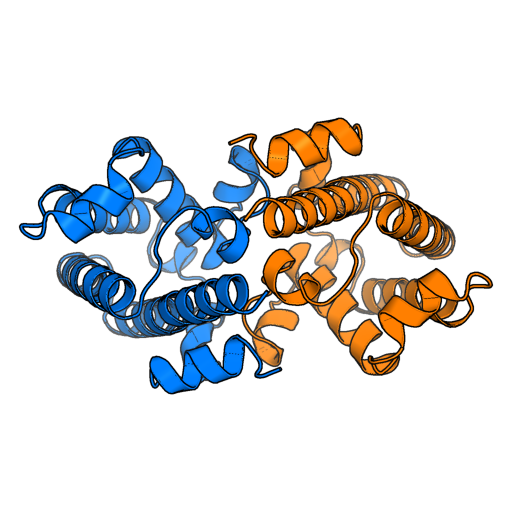 . SER B 1 61 ? 9.133 19.734 -7.449 1 90.75 61 SER B CA 1
ATOM 1785 C C . SER B 1 61 ? 7.66 19.375 -7.613 1 90.75 61 SER B C 1
ATOM 1787 O O . SER B 1 61 ? 7.219 19.016 -8.711 1 90.75 61 SER B O 1
ATOM 1789 N N . SER B 1 62 ? 6.902 19.516 -6.578 1 92.25 62 SER B N 1
ATOM 1790 C CA . SER B 1 62 ? 5.484 19.172 -6.625 1 92.25 62 SER B CA 1
ATOM 1791 C C . SER B 1 62 ? 4.609 20.422 -6.629 1 92.25 62 SER B C 1
ATOM 1793 O O . SER B 1 62 ? 4.875 21.375 -5.902 1 92.25 62 SER B O 1
ATOM 1795 N N . GLU B 1 63 ? 3.59 20.344 -7.461 1 96.19 63 GLU B N 1
ATOM 1796 C CA . GLU B 1 63 ? 2.564 21.375 -7.379 1 96.19 63 GLU B CA 1
ATOM 1797 C C . GLU B 1 63 ? 1.717 21.219 -6.121 1 96.19 63 GLU B C 1
ATOM 1799 O O . GLU B 1 63 ? 1.22 20.125 -5.832 1 96.19 63 GLU B O 1
ATOM 1804 N N . LYS B 1 64 ? 1.511 22.281 -5.398 1 97.88 64 LYS B N 1
ATOM 1805 C CA . LYS B 1 64 ? 0.847 22.25 -4.098 1 97.88 64 LYS B CA 1
ATOM 1806 C C . LYS B 1 64 ? -0.545 21.625 -4.203 1 97.88 64 LYS B C 1
ATOM 1808 O O . LYS B 1 64 ? -0.911 20.766 -3.404 1 97.88 64 LYS B O 1
ATOM 1813 N N . GLU B 1 65 ? -1.334 22.062 -5.207 1 98.12 65 GLU B N 1
ATOM 1814 C CA . GLU B 1 65 ? -2.697 21.562 -5.363 1 98.12 65 GLU B CA 1
ATOM 1815 C C . GLU B 1 65 ? -2.713 20.062 -5.625 1 98.12 65 GLU B C 1
ATOM 1817 O O . GLU B 1 65 ? -3.594 19.344 -5.137 1 98.12 65 GLU B O 1
ATOM 1822 N N . ASN B 1 66 ? -1.739 19.594 -6.402 1 97.56 66 ASN B N 1
ATOM 1823 C CA . ASN B 1 66 ? -1.625 18.156 -6.633 1 97.56 66 ASN B CA 1
ATOM 1824 C C . ASN B 1 66 ? -1.26 17.422 -5.352 1 97.56 66 ASN B C 1
ATOM 1826 O O . ASN B 1 66 ? -1.786 16.328 -5.086 1 97.56 66 ASN B O 1
ATOM 1830 N N . ALA B 1 67 ? -0.341 17.984 -4.594 1 97.81 67 ALA B N 1
ATOM 1831 C CA . ALA B 1 67 ? 0.061 17.375 -3.332 1 97.81 67 ALA B CA 1
ATOM 1832 C C . ALA B 1 67 ? -1.12 17.266 -2.371 1 97.81 67 ALA B C 1
ATOM 1834 O O . ALA B 1 67 ? -1.307 16.234 -1.716 1 97.81 67 ALA B O 1
ATOM 1835 N N . ILE B 1 68 ? -1.907 18.297 -2.318 1 98.75 68 ILE B N 1
ATOM 1836 C CA . ILE B 1 68 ? -3.102 18.312 -1.479 1 98.75 68 ILE B CA 1
ATOM 1837 C C . ILE B 1 68 ? -4.062 17.219 -1.922 1 98.75 68 ILE B C 1
ATOM 1839 O O . ILE B 1 68 ? -4.535 16.422 -1.1 1 98.75 68 ILE B O 1
ATOM 1843 N N . GLN B 1 69 ? -4.324 17.156 -3.191 1 98.62 69 GLN B N 1
ATOM 1844 C CA . GLN B 1 69 ? -5.254 16.172 -3.725 1 98.62 69 GLN B CA 1
ATOM 1845 C C . GLN B 1 69 ? -4.742 14.75 -3.479 1 98.62 69 GLN B C 1
ATOM 1847 O O . GLN B 1 69 ? -5.508 13.875 -3.066 1 98.62 69 GLN B O 1
ATOM 1852 N N . ASN B 1 70 ? -3.43 14.516 -3.775 1 98.06 70 ASN B N 1
ATOM 1853 C CA . ASN B 1 70 ? -2.842 13.211 -3.514 1 98.06 70 ASN B CA 1
ATOM 1854 C C . ASN B 1 70 ? -3.059 12.773 -2.066 1 98.06 70 ASN B C 1
ATOM 1856 O O . ASN B 1 70 ? -3.461 11.641 -1.809 1 98.06 70 ASN B O 1
ATOM 1860 N N . GLN B 1 71 ? -2.852 13.664 -1.183 1 98.69 71 GLN B N 1
ATOM 1861 C CA . GLN B 1 71 ? -2.902 13.305 0.231 1 98.69 71 GLN B CA 1
ATOM 1862 C C . GLN B 1 71 ? -4.336 13.039 0.679 1 98.69 71 GLN B C 1
ATOM 1864 O O . GLN B 1 71 ? -4.613 12.016 1.313 1 98.69 71 GLN B O 1
ATOM 1869 N N . TYR B 1 72 ? -5.309 13.938 0.391 1 98.88 72 TYR B N 1
ATOM 1870 C CA . TYR B 1 72 ? -6.641 13.703 0.934 1 98.88 72 TYR B CA 1
ATOM 1871 C C . TYR B 1 72 ? -7.293 12.492 0.276 1 98.88 72 TYR B C 1
ATOM 1873 O O . TYR B 1 72 ? -8.078 11.781 0.909 1 98.88 72 TYR B O 1
ATOM 1881 N N . GLU B 1 73 ? -6.953 12.227 -1.004 1 98.56 73 GLU B N 1
ATOM 1882 C CA . GLU B 1 73 ? -7.5 11.031 -1.642 1 98.56 73 GLU B CA 1
ATOM 1883 C C . GLU B 1 73 ? -6.941 9.766 -1.004 1 98.56 73 GLU B C 1
ATOM 1885 O O . GLU B 1 73 ? -7.656 8.773 -0.848 1 98.56 73 GLU B O 1
ATOM 1890 N N . PHE B 1 74 ? -5.645 9.797 -0.688 1 98.56 74 PHE B N 1
ATOM 1891 C CA . PHE B 1 74 ? -5.059 8.664 0.021 1 98.56 74 PHE B CA 1
ATOM 1892 C C . PHE B 1 74 ? -5.707 8.492 1.389 1 98.56 74 PHE B C 1
ATOM 1894 O O . PHE B 1 74 ? -6.043 7.371 1.784 1 98.56 74 PHE B O 1
ATOM 1901 N N . PHE B 1 75 ? -5.832 9.617 2.102 1 98.75 75 PHE B N 1
ATOM 1902 C CA . PHE B 1 75 ? -6.434 9.547 3.428 1 98.75 75 PHE B CA 1
ATOM 1903 C C . PHE B 1 75 ? -7.848 8.977 3.352 1 98.75 75 PHE B C 1
ATOM 1905 O O . PHE B 1 75 ? -8.211 8.094 4.129 1 98.75 75 PHE B O 1
ATOM 1912 N N . VAL B 1 76 ? -8.664 9.477 2.434 1 98.31 76 VAL B N 1
ATOM 1913 C CA . VAL B 1 76 ? -10.039 9.023 2.246 1 98.31 76 VAL B CA 1
ATOM 1914 C C . VAL B 1 76 ? -10.055 7.516 1.997 1 98.31 76 VAL B C 1
ATOM 1916 O O . VAL B 1 76 ? -10.773 6.777 2.678 1 98.31 76 VAL B O 1
ATOM 1919 N N . GLN B 1 77 ? -9.25 7.098 1.113 1 96.31 77 GLN B N 1
ATOM 1920 C CA . GLN B 1 77 ? -9.18 5.684 0.753 1 96.31 77 GLN B CA 1
ATOM 1921 C C . GLN B 1 77 ? -8.688 4.844 1.928 1 96.31 77 GLN B C 1
ATOM 1923 O O . GLN B 1 77 ? -9.273 3.803 2.238 1 96.31 77 GLN B O 1
ATOM 1928 N N . ARG B 1 78 ? -7.703 5.266 2.602 1 96.75 78 ARG B N 1
ATOM 1929 C CA . ARG B 1 78 ? -7.074 4.516 3.684 1 96.75 78 ARG B CA 1
ATOM 1930 C C . ARG B 1 78 ? -8 4.414 4.891 1 96.75 78 ARG B C 1
ATOM 1932 O O . ARG B 1 78 ? -7.969 3.418 5.621 1 96.75 78 ARG B O 1
ATOM 1939 N N . MET B 1 79 ? -8.844 5.363 5.043 1 97.19 79 MET B N 1
ATOM 1940 C CA . MET B 1 79 ? -9.594 5.453 6.289 1 97.19 79 MET B CA 1
ATOM 1941 C C . MET B 1 79 ? -11.07 5.129 6.062 1 97.19 79 MET B C 1
ATOM 1943 O O . MET B 1 79 ? -11.93 5.609 6.797 1 97.19 79 MET B O 1
ATOM 1947 N N . GLY B 1 80 ? -11.32 4.332 5.039 1 94.25 80 GLY B N 1
ATOM 1948 C CA . GLY B 1 80 ? -12.609 3.668 4.934 1 94.25 80 GLY B CA 1
ATOM 1949 C C . GLY B 1 80 ? -13.469 4.203 3.807 1 94.25 80 GLY B C 1
ATOM 1950 O O . GLY B 1 80 ? -14.562 3.699 3.559 1 94.25 80 GLY B O 1
ATOM 1951 N N . GLY B 1 81 ? -12.969 5.258 3.08 1 95.56 81 GLY B N 1
ATOM 1952 C CA . GLY B 1 81 ? -13.727 5.844 1.987 1 95.56 81 GLY B CA 1
ATOM 1953 C C . GLY B 1 81 ? -13.5 5.148 0.659 1 95.56 81 GLY B C 1
ATOM 1954 O O . GLY B 1 81 ? -12.891 4.078 0.61 1 95.56 81 GLY B O 1
ATOM 1955 N N . PRO B 1 82 ? -14.102 5.75 -0.424 1 94.75 82 PRO B N 1
ATOM 1956 C CA . PRO B 1 82 ? -13.883 5.215 -1.771 1 94.75 82 PRO B CA 1
ATOM 1957 C C . PRO B 1 82 ? -12.422 5.293 -2.205 1 94.75 82 PRO B C 1
ATOM 1959 O O . PRO B 1 82 ? -11.656 6.102 -1.675 1 94.75 82 PRO B O 1
ATOM 1962 N N . PRO B 1 83 ? -12.055 4.43 -3.092 1 94.56 83 PRO B N 1
ATOM 1963 C CA . PRO B 1 83 ? -10.656 4.363 -3.52 1 94.56 83 PRO B CA 1
ATOM 1964 C C . PRO B 1 83 ? -10.281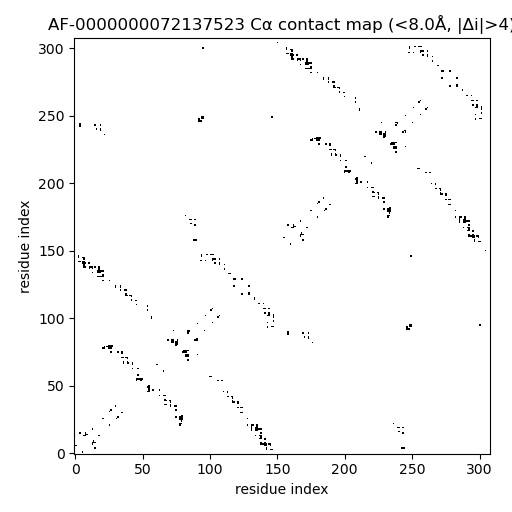 5.48 -4.492 1 94.56 83 PRO B C 1
ATOM 1966 O O . PRO B 1 83 ? -9.812 5.211 -5.598 1 94.56 83 PRO B O 1
ATOM 1969 N N . LEU B 1 84 ? -10.367 6.707 -4.055 1 95.94 84 LEU B N 1
ATOM 1970 C CA . LEU B 1 84 ? -10.148 7.875 -4.902 1 95.94 84 LEU B CA 1
ATOM 1971 C C . LEU B 1 84 ? -8.703 7.926 -5.398 1 95.94 84 LEU B C 1
ATOM 1973 O O . LEU B 1 84 ? -8.453 8.266 -6.555 1 95.94 84 LEU B O 1
ATOM 1977 N N . PHE B 1 85 ? -7.758 7.578 -4.555 1 96.81 85 PHE B N 1
ATOM 1978 C CA . PHE B 1 85 ? -6.348 7.645 -4.922 1 96.81 85 PHE B CA 1
ATOM 1979 C C . PHE B 1 85 ? -6.02 6.621 -6 1 96.81 85 PHE B C 1
ATOM 1981 O O . PHE B 1 85 ? -5.465 6.969 -7.043 1 96.81 85 PHE B O 1
ATOM 1988 N N . SER B 1 86 ? -6.469 5.438 -5.758 1 93.38 86 SER B N 1
ATOM 1989 C CA . SER B 1 86 ? -6.156 4.352 -6.68 1 93.38 86 SER B CA 1
ATOM 1990 C C . SER B 1 86 ? -6.832 4.562 -8.031 1 93.38 86 SER B C 1
ATOM 1992 O O . SER B 1 86 ? -6.281 4.191 -9.07 1 93.38 86 SER B O 1
ATOM 1994 N N . GLN B 1 87 ? -8.008 5.148 -8.031 1 91.38 87 GLN B N 1
ATOM 1995 C CA . GLN B 1 87 ? -8.727 5.426 -9.273 1 91.38 87 GLN B CA 1
ATOM 1996 C C . GLN B 1 87 ? -7.961 6.426 -10.133 1 91.38 87 GLN B C 1
ATOM 1998 O O . GLN B 1 87 ? -7.949 6.312 -11.367 1 91.38 87 GLN B O 1
ATOM 2003 N N . ARG B 1 88 ? -7.289 7.285 -9.492 1 93.25 88 ARG B N 1
ATOM 2004 C CA . ARG B 1 88 ? -6.629 8.352 -10.242 1 93.25 88 ARG B CA 1
ATOM 2005 C C . ARG B 1 88 ? -5.145 8.047 -10.438 1 93.25 88 ARG B C 1
ATOM 2007 O O . ARG B 1 88 ? -4.582 8.328 -11.5 1 93.25 88 ARG B O 1
ATOM 2014 N N . ARG B 1 89 ? -4.492 7.395 -9.438 1 93.44 89 ARG B N 1
ATOM 2015 C CA . ARG B 1 89 ? -3.033 7.324 -9.438 1 93.44 89 ARG B CA 1
ATOM 2016 C C . ARG B 1 89 ? -2.555 5.879 -9.367 1 93.44 89 ARG B C 1
ATOM 2018 O O . ARG B 1 89 ? -1.351 5.617 -9.414 1 93.44 89 ARG B O 1
ATOM 2025 N N . GLY B 1 90 ? -3.465 4.949 -9.25 1 92.44 90 GLY B N 1
ATOM 2026 C CA . GLY B 1 90 ? -3.068 3.551 -9.164 1 92.44 90 GLY B CA 1
ATOM 2027 C C . GLY B 1 90 ? -2.617 3.146 -7.77 1 92.44 90 GLY B C 1
ATOM 2028 O O . GLY B 1 90 ? -3.203 3.574 -6.773 1 92.44 90 GLY B O 1
ATOM 2029 N N . HIS B 1 91 ? -1.596 2.287 -7.668 1 94.06 91 HIS B N 1
ATOM 2030 C CA . HIS B 1 91 ? -1.126 1.765 -6.391 1 94.06 91 HIS B CA 1
ATOM 2031 C C . HIS B 1 91 ? -0.613 2.885 -5.492 1 94.06 91 HIS B C 1
ATOM 2033 O O . HIS B 1 91 ? 0.165 3.734 -5.938 1 94.06 91 HIS B O 1
ATOM 2039 N N . PRO B 1 92 ? -0.994 2.869 -4.23 1 94.38 92 PRO B N 1
ATOM 2040 C CA . PRO B 1 92 ? -0.438 3.871 -3.318 1 94.38 92 PRO B CA 1
ATOM 2041 C C . PRO B 1 92 ? 1.082 3.785 -3.203 1 94.38 92 PRO B C 1
ATOM 2043 O O . PRO B 1 92 ? 1.77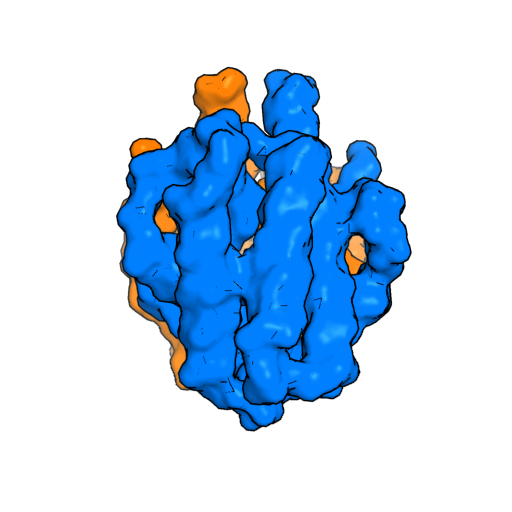5 4.789 -3.393 1 94.38 92 PRO B O 1
ATOM 2046 N N . ALA B 1 93 ? 1.601 2.582 -2.824 1 93.69 93 ALA B N 1
ATOM 2047 C CA . ALA B 1 93 ? 3.031 2.303 -2.896 1 93.69 93 ALA B CA 1
ATOM 2048 C C . ALA B 1 93 ? 3.842 3.414 -2.232 1 93.69 93 ALA B C 1
ATOM 2050 O O . ALA B 1 93 ? 4.766 3.961 -2.838 1 93.69 93 ALA B O 1
ATOM 2051 N N . LEU B 1 94 ? 3.625 3.684 -0.945 1 95.69 94 LEU B N 1
ATOM 2052 C CA . LEU B 1 94 ? 4.207 4.816 -0.238 1 95.69 94 LEU B CA 1
ATOM 2053 C C . LEU B 1 94 ? 5.73 4.766 -0.294 1 95.69 94 LEU B C 1
ATOM 2055 O O . LEU B 1 94 ? 6.379 5.754 -0.648 1 95.69 94 LEU B O 1
ATOM 2059 N N . ILE B 1 95 ? 6.281 3.631 -0.078 1 92.31 95 ILE B N 1
ATOM 2060 C CA . ILE B 1 95 ? 7.734 3.529 -0.078 1 92.31 95 ILE B CA 1
ATOM 2061 C C . ILE B 1 95 ? 8.273 3.854 -1.469 1 92.31 95 ILE B C 1
ATOM 2063 O O . ILE B 1 95 ? 9.211 4.648 -1.61 1 92.31 95 ILE B O 1
ATOM 2067 N N . GLY B 1 96 ? 7.723 3.24 -2.512 1 91 96 GLY B N 1
ATOM 2068 C CA . GLY B 1 96 ? 8.164 3.492 -3.873 1 91 96 GLY B CA 1
ATOM 2069 C C . GLY B 1 96 ? 8.023 4.945 -4.289 1 91 96 GLY B C 1
ATOM 2070 O O . GLY B 1 96 ? 8.914 5.504 -4.926 1 91 96 GLY B O 1
ATOM 2071 N N . ARG B 1 97 ? 6.91 5.594 -3.926 1 93.12 97 ARG B N 1
ATOM 2072 C CA . ARG B 1 97 ? 6.621 6.965 -4.328 1 93.12 97 ARG B CA 1
ATOM 2073 C C . ARG B 1 97 ? 7.488 7.957 -3.562 1 93.12 97 ARG B C 1
ATOM 2075 O O . ARG B 1 97 ? 7.68 9.094 -4.004 1 93.12 97 ARG B O 1
ATOM 2082 N N . HIS B 1 98 ? 8.055 7.57 -2.422 1 94.19 98 HIS B N 1
ATOM 2083 C CA . HIS B 1 98 ? 8.875 8.484 -1.633 1 94.19 98 HIS B CA 1
ATOM 2084 C C . HIS B 1 98 ? 10.359 8.219 -1.844 1 94.19 98 HIS B C 1
ATOM 2086 O O . HIS B 1 98 ? 11.203 8.945 -1.311 1 94.19 98 HIS B O 1
ATOM 2092 N N . ARG B 1 99 ? 10.656 7.27 -2.619 1 89.38 99 ARG B N 1
ATOM 2093 C CA . ARG B 1 99 ? 12.031 6.844 -2.844 1 89.38 99 ARG B CA 1
ATOM 2094 C C . ARG B 1 99 ? 12.891 8 -3.363 1 89.38 99 ARG B C 1
ATOM 2096 O O . ARG B 1 99 ? 14.047 8.148 -2.969 1 89.38 99 ARG B O 1
ATOM 2103 N N . PRO B 1 100 ? 12.375 8.875 -4.223 1 89.44 100 PRO B N 1
ATOM 2104 C CA . PRO B 1 100 ? 13.211 9.945 -4.777 1 89.44 100 PRO B CA 1
ATOM 2105 C C . PRO B 1 100 ? 13.508 11.047 -3.762 1 89.44 100 PRO B C 1
ATOM 2107 O O . PRO B 1 100 ? 14.336 11.93 -4.023 1 89.44 100 PRO B O 1
ATOM 2110 N N . PHE B 1 101 ? 12.898 11.008 -2.629 1 93.5 101 PHE B N 1
ATOM 2111 C CA . PHE B 1 101 ? 13.016 12.086 -1.647 1 93.5 101 PHE B CA 1
ATOM 2112 C C . PHE B 1 101 ? 13.836 11.633 -0.445 1 93.5 101 PHE B C 1
ATOM 2114 O O . PHE B 1 101 ? 13.867 10.445 -0.116 1 93.5 101 PHE B O 1
ATOM 2121 N N . PRO B 1 102 ? 14.508 12.555 0.196 1 94.31 102 PRO B N 1
ATOM 2122 C CA . PRO B 1 102 ? 15.242 12.234 1.42 1 94.31 102 PRO B CA 1
ATOM 2123 C C . PRO B 1 102 ? 14.336 12.109 2.641 1 94.31 102 PRO B C 1
ATOM 2125 O O . PRO B 1 102 ? 14.18 13.078 3.398 1 94.31 102 PRO B O 1
ATOM 2128 N N . VAL B 1 103 ? 13.781 10.961 2.857 1 96.38 103 VAL B N 1
ATOM 2129 C CA . VAL B 1 103 ? 12.891 10.734 3.986 1 96.38 103 VAL B CA 1
ATOM 2130 C C . VAL B 1 103 ? 13.703 10.359 5.223 1 96.38 103 VAL B C 1
ATOM 2132 O O . VAL B 1 103 ? 13.695 9.203 5.648 1 96.38 103 VAL B O 1
ATOM 2135 N N . THR B 1 104 ? 14.297 11.359 5.867 1 97.38 104 THR B N 1
ATOM 2136 C CA . THR B 1 104 ? 15.141 11.188 7.043 1 97.38 104 THR B CA 1
ATOM 2137 C C . THR B 1 104 ? 14.32 11.289 8.32 1 97.38 104 THR B C 1
ATOM 2139 O O . THR B 1 104 ? 13.133 11.641 8.281 1 97.38 104 THR B O 1
ATOM 2142 N N . HIS B 1 105 ? 14.992 10.938 9.453 1 98.19 105 HIS B N 1
ATOM 2143 C CA . HIS B 1 105 ? 14.344 11.133 10.75 1 98.19 105 HIS B CA 1
ATOM 2144 C C . HIS B 1 105 ? 13.938 12.586 10.953 1 98.19 105 HIS B C 1
ATOM 2146 O O . HIS B 1 105 ? 12.836 12.875 11.422 1 98.19 105 HIS B O 1
ATOM 2152 N N . ARG B 1 106 ? 14.812 13.5 10.547 1 98.31 106 ARG B N 1
ATOM 2153 C CA . ARG B 1 106 ? 14.539 14.93 10.672 1 98.31 106 ARG B CA 1
ATOM 2154 C C . ARG B 1 106 ? 13.336 15.336 9.82 1 98.31 106 ARG B C 1
ATOM 2156 O O . ARG B 1 106 ? 12.492 16.109 10.258 1 98.31 106 ARG B O 1
ATOM 2163 N N . ALA B 1 107 ? 13.273 14.836 8.609 1 98.44 107 ALA B N 1
ATOM 2164 C CA . ALA B 1 107 ? 12.156 15.141 7.715 1 98.44 107 ALA B CA 1
ATOM 2165 C C . ALA B 1 107 ? 10.844 14.625 8.281 1 98.44 107 ALA B C 1
ATOM 2167 O O . ALA B 1 107 ? 9.82 15.32 8.234 1 98.44 107 ALA B O 1
ATOM 2168 N N . ALA B 1 108 ? 10.906 13.398 8.82 1 98.69 108 ALA B N 1
ATOM 2169 C CA . ALA B 1 108 ? 9.719 12.805 9.43 1 98.69 108 ALA B CA 1
ATOM 2170 C C . ALA B 1 108 ? 9.234 13.633 10.609 1 98.69 108 ALA B C 1
ATOM 2172 O O . ALA B 1 108 ? 8.031 13.891 10.75 1 98.69 108 ALA B O 1
ATOM 2173 N N . GLU B 1 109 ? 10.125 14.055 11.445 1 98.62 109 GLU B N 1
ATOM 2174 C CA . GLU B 1 109 ? 9.773 14.859 12.609 1 98.62 109 GLU B CA 1
ATOM 2175 C C . GLU B 1 109 ? 9.133 16.172 12.203 1 98.62 109 GLU B C 1
ATOM 2177 O O . GLU B 1 109 ? 8.141 16.609 12.797 1 98.62 109 GLU B O 1
ATOM 2182 N N . ARG B 1 110 ? 9.68 16.766 11.195 1 98.81 110 ARG B N 1
ATOM 2183 C CA . ARG B 1 110 ? 9.148 18.047 10.75 1 98.81 110 ARG B CA 1
ATOM 2184 C C . ARG B 1 110 ? 7.777 17.875 10.094 1 98.81 110 ARG B C 1
ATOM 2186 O O . ARG B 1 110 ? 6.883 18.688 10.289 1 98.81 110 ARG B O 1
ATOM 2193 N N . TRP B 1 111 ? 7.637 16.844 9.289 1 98.88 111 TRP B N 1
ATOM 2194 C CA . TRP B 1 111 ? 6.348 16.516 8.695 1 98.88 111 TRP B CA 1
ATOM 2195 C C . TRP B 1 111 ? 5.285 16.312 9.773 1 98.88 111 TRP B C 1
ATOM 2197 O O . TRP B 1 111 ? 4.195 16.875 9.695 1 98.88 111 TRP B O 1
ATOM 2207 N N . LEU B 1 112 ? 5.656 15.586 10.781 1 98.88 112 LEU B N 1
ATOM 2208 C CA . LEU B 1 112 ? 4.734 15.266 11.859 1 98.88 112 LEU B CA 1
ATOM 2209 C C . LEU B 1 112 ? 4.379 16.516 12.664 1 98.88 112 LEU B C 1
ATOM 2211 O O . LEU B 1 112 ? 3.254 16.656 13.148 1 98.88 112 LEU B O 1
ATOM 2215 N N . HIS B 1 113 ? 5.316 17.391 12.82 1 98.81 113 HIS B N 1
ATOM 2216 C CA . HIS B 1 113 ? 5.051 18.672 13.484 1 98.81 113 HIS B CA 1
ATOM 2217 C C . HIS B 1 113 ? 3.951 19.438 12.766 1 98.81 113 HIS B C 1
ATOM 2219 O O . HIS B 1 113 ? 2.99 19.891 13.398 1 98.81 113 HIS B O 1
ATOM 2225 N N . HIS B 1 114 ? 4.086 19.531 11.445 1 98.88 114 HIS B N 1
ATOM 2226 C CA . HIS B 1 114 ? 3.096 20.266 10.664 1 98.88 114 HIS B CA 1
ATOM 2227 C C . HIS B 1 114 ? 1.751 19.547 10.664 1 98.88 114 HIS B C 1
ATOM 2229 O O . HIS B 1 114 ? 0.699 20.188 10.711 1 98.88 114 HIS B O 1
ATOM 2235 N N . MET B 1 115 ? 1.764 18.234 10.625 1 98.88 115 MET B N 1
ATOM 2236 C CA . MET B 1 115 ? 0.511 17.484 10.625 1 98.88 115 MET B CA 1
ATOM 2237 C C . MET B 1 115 ? -0.204 17.609 11.961 1 98.88 115 MET B C 1
ATOM 2239 O O . MET B 1 115 ? -1.429 17.734 12.008 1 98.88 115 MET B O 1
ATOM 2243 N N . GLN B 1 116 ? 0.566 17.594 13.039 1 98.81 116 GLN B N 1
ATOM 2244 C CA . GLN B 1 116 ? -0.036 17.797 14.352 1 98.81 116 GLN B CA 1
ATOM 2245 C C . GLN B 1 116 ? -0.727 19.141 14.438 1 98.81 116 GLN B C 1
ATOM 2247 O O . GLN B 1 116 ? -1.852 19.25 14.93 1 98.81 116 GLN B O 1
ATOM 2252 N N . GLN B 1 117 ? -0.091 20.141 13.961 1 98.75 117 GLN B N 1
ATOM 2253 C CA . GLN B 1 117 ? -0.679 21.484 13.969 1 98.75 117 GLN B CA 1
ATOM 2254 C C . GLN B 1 117 ? -1.929 21.531 13.094 1 98.75 117 GLN B C 1
ATOM 2256 O O . GLN B 1 117 ? -2.912 22.188 13.453 1 98.75 117 GLN B O 1
ATOM 2261 N N . ALA B 1 118 ? -1.839 20.859 11.938 1 98.88 118 ALA B N 1
ATOM 2262 C CA . ALA B 1 118 ? -2.996 20.812 11.047 1 98.88 118 ALA B CA 1
ATOM 2263 C C . ALA B 1 118 ? -4.176 20.109 11.719 1 98.88 118 ALA B C 1
ATOM 2265 O O . ALA B 1 118 ? -5.309 20.594 11.656 1 98.88 118 ALA B O 1
ATOM 2266 N N . LEU B 1 119 ? -3.898 19 12.336 1 98.81 119 LEU B N 1
ATOM 2267 C CA . LEU B 1 119 ? -4.949 18.281 13.055 1 98.81 119 LEU B CA 1
ATOM 2268 C C . LEU B 1 119 ? -5.551 19.156 14.148 1 98.81 119 LEU B C 1
ATOM 2270 O O . LEU B 1 119 ? -6.777 19.25 14.266 1 98.81 119 LEU B O 1
ATOM 2274 N N . ASP B 1 120 ? -4.707 19.859 14.898 1 98.19 120 ASP B N 1
ATOM 2275 C CA . ASP B 1 120 ? -5.148 20.688 16.016 1 98.19 120 ASP B CA 1
ATOM 2276 C C . ASP B 1 120 ? -6.023 21.844 15.531 1 98.19 120 ASP B C 1
ATOM 2278 O O . ASP B 1 120 ? -6.93 22.281 16.234 1 98.19 120 ASP B O 1
ATOM 2282 N N . SER B 1 121 ? -5.805 22.219 14.328 1 97.75 121 SER B N 1
ATOM 2283 C CA . SER B 1 121 ? -6.508 23.391 13.82 1 97.75 121 SER B CA 1
ATOM 2284 C C . SER B 1 121 ? -7.684 23 12.938 1 97.75 121 SER B C 1
ATOM 2286 O O . SER B 1 121 ? -8.25 23.828 12.234 1 97.75 121 SER B O 1
ATOM 2288 N N . THR B 1 122 ? -7.957 21.734 12.844 1 98 122 THR B N 1
ATOM 2289 C CA . THR B 1 122 ? -9.125 21.25 12.102 1 98 122 THR B CA 1
ATOM 2290 C C . THR B 1 122 ? -10.258 20.891 13.055 1 98 122 THR B C 1
ATOM 2292 O O . THR B 1 122 ? -10.305 19.766 13.562 1 98 122 THR B O 1
ATOM 2295 N N . PRO B 1 123 ? -11.195 21.766 13.25 1 96.75 123 PRO B N 1
ATOM 2296 C CA . PRO B 1 123 ? -12.188 21.594 14.32 1 96.75 123 PRO B CA 1
ATOM 2297 C C . PRO B 1 123 ? -13.164 20.469 14.039 1 96.75 123 PRO B C 1
ATOM 2299 O O . PRO B 1 123 ? -13.75 19.906 14.969 1 96.75 123 PRO B O 1
ATOM 2302 N N . ASP B 1 124 ? -13.305 20.062 12.828 1 97.94 124 ASP B N 1
ATOM 2303 C CA . ASP B 1 124 ? -14.289 19.047 12.453 1 97.94 124 ASP B CA 1
ATOM 2304 C C . ASP B 1 124 ? -13.797 17.656 12.812 1 97.94 124 ASP B C 1
ATOM 2306 O O . ASP B 1 124 ? -14.523 16.672 12.648 1 97.94 124 ASP B O 1
ATOM 2310 N N . ILE B 1 125 ? -12.617 17.547 13.305 1 98.69 125 ILE B N 1
ATOM 2311 C CA . ILE B 1 125 ? -12.078 16.266 13.734 1 98.69 125 ILE B CA 1
ATOM 2312 C C . ILE B 1 125 ? -12.109 16.172 15.258 1 98.69 125 ILE B C 1
ATOM 2314 O O . ILE B 1 125 ? -11.508 17 15.945 1 98.69 125 ILE B O 1
ATOM 2318 N N . ASP B 1 126 ? -12.828 15.195 15.758 1 98.19 126 ASP B N 1
ATOM 2319 C CA . ASP B 1 126 ? -12.938 15.031 17.203 1 98.19 126 ASP B CA 1
ATOM 2320 C C . ASP B 1 126 ? -11.641 14.5 17.797 1 98.19 126 ASP B C 1
ATOM 2322 O O . ASP B 1 126 ? -10.789 13.961 17.078 1 98.19 126 ASP B O 1
ATOM 2326 N N . ASP B 1 127 ? -11.508 14.547 19.078 1 97.88 127 ASP B N 1
ATOM 2327 C CA . ASP B 1 127 ? -10.25 14.242 19.766 1 97.88 127 ASP B CA 1
ATOM 2328 C C . ASP B 1 127 ? -9.852 12.781 19.547 1 97.88 127 ASP B C 1
ATOM 2330 O O . ASP B 1 127 ? -8.68 12.477 19.312 1 97.88 127 ASP B O 1
ATOM 2334 N N . ASP B 1 128 ? -10.773 11.906 19.672 1 98.12 128 ASP B N 1
ATOM 2335 C CA . ASP B 1 128 ? -10.492 10.484 19.484 1 98.12 128 ASP B CA 1
ATOM 2336 C C . ASP B 1 128 ? -9.953 10.211 18.078 1 98.12 128 ASP B C 1
ATOM 2338 O O . ASP B 1 128 ? -8.984 9.469 17.922 1 98.12 128 ASP B O 1
ATOM 2342 N N . SER B 1 129 ? -10.562 10.812 17.094 1 98.62 129 SER B N 1
ATOM 2343 C CA . SER B 1 129 ? -10.117 10.656 15.711 1 98.62 129 SER B CA 1
ATOM 2344 C C . SER B 1 129 ? -8.727 11.25 15.516 1 98.62 129 SER B C 1
ATOM 2346 O O . SER B 1 129 ? -7.898 10.68 14.805 1 98.62 129 SER B O 1
ATOM 2348 N N . LYS B 1 130 ? -8.453 12.375 16.172 1 98.69 130 LYS B N 1
ATOM 2349 C CA . LYS B 1 130 ? -7.133 12.992 16.078 1 98.69 130 LYS B CA 1
ATOM 2350 C C . LYS B 1 130 ? -6.047 12.062 16.594 1 98.69 130 LYS B C 1
ATOM 2352 O O . LYS B 1 130 ? -4.98 11.945 16 1 98.69 130 LYS B O 1
ATOM 2357 N N . ILE B 1 131 ? -6.367 11.438 17.688 1 98.31 131 ILE B N 1
ATOM 2358 C CA . ILE B 1 131 ? -5.402 10.531 18.297 1 98.31 131 ILE B CA 1
ATOM 2359 C C . ILE B 1 131 ? -5.141 9.352 17.375 1 98.31 131 ILE B C 1
ATOM 2361 O O . ILE B 1 131 ? -3.988 9.008 17.109 1 98.31 131 ILE B O 1
ATOM 2365 N N . LYS B 1 132 ? -6.195 8.742 16.859 1 98.38 132 LYS B N 1
ATOM 2366 C CA . LYS B 1 132 ? -6.059 7.602 15.961 1 98.38 132 LYS B CA 1
ATOM 2367 C C . LYS B 1 132 ? -5.289 7.988 14.695 1 98.38 132 LYS B C 1
ATOM 2369 O O . LYS B 1 132 ? -4.398 7.258 14.258 1 98.38 132 LYS B O 1
ATOM 2374 N N . MET B 1 133 ? -5.602 9.133 14.156 1 98.81 133 MET B N 1
ATOM 2375 C CA . MET B 1 133 ? -4.945 9.602 12.945 1 98.81 133 MET B CA 1
ATOM 2376 C C . MET B 1 133 ? -3.469 9.891 13.195 1 98.81 133 MET B C 1
ATOM 2378 O O . MET B 1 133 ? -2.611 9.484 12.406 1 98.81 133 MET B O 1
ATOM 2382 N N . MET B 1 134 ? -3.172 10.516 14.258 1 98.81 134 MET B N 1
ATOM 2383 C CA . MET B 1 134 ? -1.78 10.875 14.523 1 98.81 134 MET B CA 1
ATOM 2384 C C . MET B 1 134 ? -0.944 9.625 14.789 1 98.81 134 MET B C 1
ATOM 2386 O O . MET B 1 134 ? 0.227 9.562 14.414 1 98.81 134 MET B O 1
ATOM 2390 N N . ASN B 1 135 ? -1.545 8.641 15.516 1 98.69 135 ASN B N 1
ATOM 2391 C CA . ASN B 1 135 ? -0.841 7.375 15.688 1 98.69 135 ASN B CA 1
ATOM 2392 C C . ASN B 1 135 ? -0.487 6.738 14.352 1 98.69 135 ASN B C 1
ATOM 2394 O O . ASN B 1 135 ? 0.637 6.273 14.156 1 98.69 135 ASN B O 1
ATOM 2398 N N . PHE B 1 136 ? -1.435 6.758 13.461 1 98.62 136 PHE B N 1
ATOM 2399 C CA . PHE B 1 136 ? -1.208 6.207 12.133 1 98.62 136 PHE B CA 1
ATOM 2400 C C . PHE B 1 136 ? -0.129 6.992 11.398 1 98.62 136 PHE B C 1
ATOM 2402 O O . PHE B 1 136 ? 0.764 6.402 10.781 1 98.62 136 PHE B O 1
ATOM 2409 N N . PHE B 1 137 ? -0.174 8.328 11.438 1 98.88 137 PHE B N 1
ATOM 2410 C CA . PHE B 1 137 ? 0.774 9.172 10.719 1 98.88 137 PHE B CA 1
ATOM 2411 C C . PHE B 1 137 ? 2.18 9.008 11.289 1 98.88 137 PHE B C 1
ATOM 2413 O O . PHE B 1 137 ? 3.154 8.938 10.539 1 98.88 137 PHE B O 1
ATOM 2420 N N . ARG B 1 138 ? 2.254 8.984 12.578 1 98.75 138 ARG B N 1
ATOM 2421 C CA . ARG B 1 138 ? 3.557 8.812 13.211 1 98.75 138 ARG B CA 1
ATOM 2422 C C . ARG B 1 138 ? 4.195 7.488 12.812 1 98.75 138 ARG B C 1
ATOM 2424 O O . ARG B 1 138 ? 5.348 7.453 12.383 1 98.75 138 ARG B O 1
ATOM 2431 N N . HIS B 1 139 ? 3.473 6.449 12.961 1 98.5 139 HIS B N 1
ATOM 2432 C CA . HIS B 1 139 ? 3.977 5.133 12.586 1 98.5 139 HIS B CA 1
ATOM 2433 C C . HIS B 1 139 ? 4.355 5.09 11.109 1 98.5 139 HIS B C 1
ATOM 2435 O O . HIS B 1 139 ? 5.426 4.582 10.75 1 98.5 139 HIS B O 1
ATOM 2441 N N . THR B 1 140 ? 3.502 5.629 10.219 1 98.44 140 THR B N 1
ATOM 2442 C CA . THR B 1 140 ? 3.725 5.613 8.781 1 98.44 140 THR B CA 1
ATOM 2443 C C . THR B 1 140 ? 4.957 6.43 8.414 1 98.44 140 THR B C 1
ATOM 2445 O O . THR B 1 140 ? 5.75 6.023 7.559 1 98.44 140 THR B O 1
ATOM 2448 N N . ALA B 1 141 ? 5.125 7.617 9.062 1 98.62 141 ALA B N 1
ATOM 2449 C CA . ALA B 1 141 ? 6.293 8.453 8.789 1 98.62 141 ALA B CA 1
ATOM 2450 C C . ALA B 1 141 ? 7.586 7.688 9.047 1 98.62 141 ALA B C 1
ATOM 2452 O O . ALA B 1 141 ? 8.5 7.699 8.211 1 98.62 141 ALA B O 1
ATOM 2453 N N . TYR B 1 142 ? 7.637 6.945 10.109 1 98.25 142 TYR B N 1
ATOM 2454 C CA . TYR B 1 142 ? 8.867 6.246 10.445 1 98.25 142 TYR B CA 1
ATOM 2455 C C . TYR B 1 142 ? 8.984 4.938 9.672 1 98.25 142 TYR B C 1
ATOM 2457 O O . TYR B 1 142 ? 10.086 4.41 9.492 1 98.25 142 TYR B O 1
ATOM 2465 N N . PHE B 1 143 ? 7.871 4.418 9.266 1 97.44 143 PHE B N 1
ATOM 2466 C CA . PHE B 1 143 ? 7.895 3.324 8.297 1 97.44 143 PHE B CA 1
ATOM 2467 C C . PHE B 1 143 ? 8.602 3.752 7.016 1 97.44 143 PHE B C 1
ATOM 2469 O O . PHE B 1 143 ? 9.414 3.004 6.473 1 97.44 143 PHE B O 1
ATOM 2476 N N . LEU B 1 144 ? 8.32 4.973 6.543 1 97.19 144 LEU B N 1
ATOM 2477 C CA . LEU B 1 144 ? 8.953 5.512 5.344 1 97.19 144 LEU B CA 1
ATOM 2478 C C . LEU B 1 144 ? 10.438 5.773 5.59 1 97.19 144 LEU B C 1
ATOM 2480 O O . LEU B 1 144 ? 11.258 5.566 4.695 1 97.19 144 LEU B O 1
ATOM 2484 N N . VAL B 1 145 ? 10.758 6.203 6.805 1 97.38 145 VAL B N 1
ATOM 2485 C CA . VAL B 1 145 ? 12.164 6.395 7.16 1 97.38 145 VAL B CA 1
ATOM 2486 C C . VAL B 1 145 ? 12.906 5.062 7.074 1 97.38 145 VAL B C 1
ATOM 2488 O O . VAL B 1 145 ? 14 4.992 6.52 1 97.38 145 VAL B O 1
ATOM 2491 N N . ALA B 1 146 ? 12.273 4.059 7.652 1 95.19 146 ALA B N 1
ATOM 2492 C CA . ALA B 1 146 ? 12.883 2.729 7.602 1 95.19 146 ALA B CA 1
ATOM 2493 C C . ALA B 1 146 ? 13.07 2.266 6.16 1 95.19 146 ALA B C 1
ATOM 2495 O O . ALA B 1 146 ? 14.086 1.66 5.82 1 95.19 146 ALA B O 1
ATOM 2496 N N . GLY B 1 147 ? 12.094 2.533 5.324 1 92.5 147 GLY B N 1
ATOM 2497 C CA . GLY B 1 147 ? 12.211 2.215 3.91 1 92.5 147 GLY B CA 1
ATOM 2498 C C . GLY B 1 147 ? 13.352 2.945 3.229 1 92.5 147 GLY B C 1
ATOM 2499 O O . GLY B 1 147 ? 14.039 2.375 2.383 1 92.5 147 GLY B O 1
ATOM 2500 N N . ASP B 1 148 ? 13.5 4.113 3.553 1 91.44 148 ASP B N 1
ATOM 2501 C CA . ASP B 1 148 ? 14.562 4.934 2.979 1 91.44 148 ASP B CA 1
ATOM 2502 C C . ASP B 1 148 ? 15.945 4.414 3.381 1 91.44 148 ASP B C 1
ATOM 2504 O O . ASP B 1 148 ? 16.875 4.434 2.58 1 91.44 148 ASP B O 1
ATOM 2508 N N . GLU B 1 149 ? 16.047 3.979 4.578 1 89.75 149 GLU B N 1
ATOM 2509 C CA . GLU B 1 149 ? 17.328 3.475 5.07 1 89.75 149 GLU B CA 1
ATOM 2510 C C . GLU B 1 149 ? 17.719 2.172 4.375 1 89.75 149 GLU B C 1
ATOM 2512 O O . GLU B 1 149 ? 18.891 1.84 4.277 1 89.75 149 GLU B O 1
ATOM 2517 N N . LEU B 1 150 ? 16.812 1.426 3.99 1 79.31 150 LEU B N 1
ATOM 2518 C CA . LEU B 1 150 ? 17.094 0.184 3.277 1 79.31 150 LEU B CA 1
ATOM 2519 C C . LEU B 1 150 ? 17.688 0.468 1.901 1 79.31 150 LEU B C 1
ATOM 2521 O O . LEU B 1 150 ? 18.438 -0.353 1.359 1 79.31 150 LEU B O 1
ATOM 2525 N N . LYS B 1 151 ? 17.312 1.512 1.273 1 73.62 151 LYS B N 1
ATOM 2526 C CA . LYS B 1 151 ? 17.859 1.904 -0.023 1 73.62 151 LYS B CA 1
ATOM 2527 C C . LYS B 1 151 ? 19.375 2.098 0.05 1 73.62 151 LYS B C 1
ATOM 2529 O O . LYS B 1 151 ? 20.078 1.862 -0.931 1 73.62 151 LYS B O 1
ATOM 2534 N N . ASN B 1 152 ? 19.797 2.559 1.146 1 61.22 152 ASN B N 1
ATOM 2535 C CA . ASN B 1 152 ? 21.203 2.941 1.302 1 61.22 152 ASN B CA 1
ATOM 2536 C C . ASN B 1 152 ? 22.078 1.741 1.663 1 61.22 152 ASN B C 1
ATOM 2538 O O . ASN B 1 152 ? 23.297 1.854 1.718 1 61.22 152 ASN B O 1
ATOM 2542 N N . GLN B 1 153 ? 21.5 0.738 2.057 1 55.69 153 GLN B N 1
ATOM 2543 C CA . GLN B 1 153 ? 22.312 -0.422 2.4 1 55.69 153 GLN B CA 1
ATOM 2544 C C . GLN B 1 153 ? 22.703 -1.216 1.153 1 55.69 153 GLN B C 1
ATOM 2546 O O . GLN B 1 153 ? 23.609 -2.039 1.191 1 55.69 153 GLN B O 1
ATOM 2551 N N . ASN B 1 154 ? 22.125 -1.124 -0.02 1 45.97 154 ASN B N 1
ATOM 2552 C CA . ASN B 1 154 ? 22.656 -1.819 -1.193 1 45.97 154 ASN B CA 1
ATOM 2553 C C . ASN B 1 154 ? 23.703 -0.982 -1.925 1 45.97 154 ASN B C 1
ATOM 2555 O O . ASN B 1 154 ? 23.562 0.238 -2.027 1 45.97 154 ASN B O 1
#

Solvent-accessible surface area (backbone atoms only — not comparable to full-atom values): 16427 Å² total; per-residue (Å²): 127,85,52,47,61,57,51,5,24,64,74,47,70,32,51,67,69,52,26,52,45,43,75,79,46,51,46,28,78,74,50,36,71,66,48,39,46,49,38,30,45,48,26,48,54,46,48,76,61,44,88,50,60,76,62,35,54,73,49,63,89,52,56,65,70,57,51,29,51,55,46,23,26,42,49,32,30,73,26,63,37,65,59,53,32,44,74,74,65,39,76,75,47,62,50,66,74,45,60,91,46,85,49,39,72,68,49,37,52,52,52,48,52,40,43,51,52,21,53,73,71,32,80,78,55,51,71,70,57,49,51,29,49,48,33,28,50,42,24,50,41,32,28,40,26,44,49,47,54,56,61,70,72,105,128,86,52,49,60,57,53,4,23,62,73,49,70,33,50,68,67,53,27,51,44,44,73,80,47,52,48,28,77,74,51,36,71,67,50,38,46,49,37,30,44,46,25,49,54,46,48,75,62,43,88,50,60,77,61,35,57,73,49,64,88,50,57,66,70,57,53,30,50,54,46,24,25,40,50,32,29,74,25,62,38,65,59,52,31,43,74,75,66,40,77,75,49,62,50,66,72,44,60,91,48,84,48,39,72,67,49,38,53,52,51,48,52,41,44,51,54,20,55,73,70,33,80,78,55,51,69,70,58,48,52,29,48,49,32,27,49,44,23,49,43,31,30,40,26,43,48,47,54,56,63,68,71,106

Sequence (308 aa):
MQNLQQKASEWSGINTNDAFSIDQTNLFNKLGLQTFINLSTNFYNRVYDDEEEWFRSIFASSEKENAIQNQYEFFVQRMGGPPLFSQRRGHPALIGRHRPFPVTHRAAERWLHHMQQALDSTPDIDDDSKIKMMNFFRHTAYFLVAGDELKNQNMQNLQQKASEWSGINTNDAFSIDQTNLFNKLGLQTFINLSTNFYNRVYDDEEEWFRSIFASSEKENAIQNQYEFFVQRMGGPPLFSQRRGHPALIGRHRPFPVTHRAAERWLHHMQQALDSTPDIDDDSKIKMMNFFRHTAYFLVAGDELKNQN

Organism: Lupinus angustifolius (NCBI:txid3871)

Foldseek 3Di:
DDDLLVQLCVLLVFHPCLLLCLQVDQVCVVQHLVLLLQLLLQLLVCQCVPPDPVSVVLCVVDDSVVSSVLRSLVVQCSNHHDNSNCVVPNDPPVLVVCQVGQLAPVNLVVSLVSSLVSLVPRVSADPVRSSSNSSNSSSVSSSSNSSNVVVVVD/DPDLLVQLCVLLVFHPCLLLCLQVDQVCVLQHLVLLLQLLLQLLVCQCVPPDPVSVVLCVVDDSVVSSVLRSLVVQCSNHHDNSNCVVPNDPPVLVVCQVGQLAPVNLVVSLVSSLVSLVPRVSADPVNSSSVSSNSSSVSSSSNSSNVVVVVD

pLDDT: mean 94.94, std 8.93, range [38.41, 98.94]

InterPro domains:
  IPR001486 Truncated hemoglobin [PF01152] (26-142)
  IPR009050 Globin-like superfamily [SSF46458] (26-145)
  IPR012292 Globin/Protoglobin [G3DSA:1.10.490.10] (1-151)
  IPR044203 Group 2 truncated hemoglobin GlbO/Two-on-two hemoglobin-3-like [PTHR47366] (1-154)